Protein AF-A0A072PMI9-F1 (afdb_monomer_lite)

pLDDT: mean 73.13, std 19.24, range [28.44, 95.06]

Radius of gyration: 20.05 Å; chains: 1; bounding box: 54×50×45 Å

Secondary structure (DSSP, 8-state):
---PPPPHHHHHHHHHHHHTTS--TT---SSHHHHHHHHHHHHHHHHHHHHHHHTTS---EE------GGGSTT----HHHHHHHHHHHHHHHHSTTT---EE-----------GGGTTSTT---TTSPPPEE--HHHHHHHHHHHHHHTS-TT--B---SEE--HHHHHHHHHHHHT-----PPPPHHHHHHTSTTTHHHHHHHHHHHHHHHTTTTSSPPBPGGGGT--GGGS--HHHHHHHS--HHHH--

Organism: NCBI:txid1182545

Sequence (252 aa):
MPLCRPSTQEVWDQVRARFDNSLTATDTPTTWNEACFLREFQQGKNIIDAAAQIAPRLEILALSSLSNAMSNSKHTWVWGFDSKAQSVKYLTSKAGEGADGTIIFRSIIPSDTDESSIKETYTESPTCHLPPCVNPPTATGPFVEALVLRAPPRTTMHGTSGPMQFNKYIKLWSQLQGVKTAVQALTSNEAVSLWPDGFGIELAKTACYIRESGWDGAKVPFLPEQAGVDLNALTDVASYIKSVDWSSVLNR

Structure (mmCIF, N/CA/C/O backbone):
data_AF-A0A072PMI9-F1
#
_entry.id   AF-A0A072PMI9-F1
#
loop_
_atom_site.group_PDB
_atom_site.id
_atom_site.type_symbol
_atom_site.label_atom_id
_atom_site.label_alt_id
_atom_site.label_comp_id
_atom_site.label_asym_id
_atom_site.label_entity_id
_atom_site.label_seq_id
_atom_site.pdbx_PDB_ins_code
_atom_site.Cartn_x
_atom_site.Cartn_y
_atom_site.Cartn_z
_atom_site.occupancy
_atom_site.B_iso_or_equiv
_atom_site.auth_seq_id
_atom_site.auth_comp_id
_atom_site.auth_asym_id
_atom_site.auth_atom_id
_atom_site.pdbx_PDB_model_num
ATOM 1 N N . MET A 1 1 ? -4.621 -28.776 20.635 1.00 34.06 1 MET A N 1
ATOM 2 C CA . MET A 1 1 ? -3.978 -27.764 21.503 1.00 34.06 1 MET A CA 1
ATOM 3 C C . MET A 1 1 ? -4.328 -26.391 20.952 1.00 34.06 1 MET A C 1
ATOM 5 O O . MET A 1 1 ? -4.270 -26.257 19.734 1.00 34.06 1 MET A O 1
ATOM 9 N N . PRO A 1 2 ? -4.714 -25.403 21.775 1.00 33.91 2 PRO A N 1
ATOM 10 C CA . PRO A 1 2 ? -4.813 -24.025 21.311 1.00 33.91 2 PRO A CA 1
ATOM 11 C C . PRO A 1 2 ? -3.405 -23.491 21.017 1.00 33.91 2 PRO A C 1
ATOM 13 O O . PRO A 1 2 ? -2.505 -23.634 21.843 1.00 33.91 2 PRO A O 1
ATOM 16 N N . LEU A 1 3 ? -3.206 -22.884 19.847 1.00 34.56 3 LEU A N 1
ATOM 17 C CA . LEU A 1 3 ? -1.996 -22.111 19.577 1.00 34.56 3 LEU A CA 1
ATOM 18 C C . LEU A 1 3 ? -2.083 -20.821 20.394 1.00 34.56 3 LEU A C 1
ATOM 20 O O . LEU A 1 3 ? -2.921 -19.964 20.107 1.00 34.56 3 LEU A O 1
ATOM 24 N N . CYS A 1 4 ? -1.247 -20.699 21.426 1.00 35.47 4 CYS A N 1
ATOM 25 C CA . CYS A 1 4 ? -1.147 -19.460 22.185 1.00 35.47 4 CYS A CA 1
ATOM 26 C C . CYS A 1 4 ? -0.667 -18.356 21.234 1.00 35.47 4 CYS A C 1
ATOM 28 O O . CYS A 1 4 ? 0.382 -18.499 20.602 1.00 35.47 4 CYS A O 1
ATOM 30 N N . ARG A 1 5 ? -1.446 -17.279 21.082 1.00 40.38 5 ARG A N 1
ATOM 31 C CA . ARG A 1 5 ? -0.988 -16.111 20.322 1.00 40.38 5 ARG A CA 1
ATOM 32 C C . ARG A 1 5 ? 0.098 -15.428 21.160 1.00 40.38 5 ARG A C 1
ATOM 34 O O . ARG A 1 5 ? -0.179 -15.173 22.332 1.00 40.38 5 ARG A O 1
ATOM 41 N N . PRO A 1 6 ? 1.292 -15.144 20.608 1.00 43.34 6 PRO A N 1
ATOM 42 C CA . PRO A 1 6 ? 2.335 -14.462 21.364 1.00 43.34 6 PRO A CA 1
ATOM 43 C C . PRO A 1 6 ? 1.823 -13.104 21.842 1.00 43.34 6 PRO A C 1
ATOM 45 O O . PRO A 1 6 ? 1.096 -12.410 21.123 1.00 43.34 6 PRO A O 1
ATOM 48 N N . SER A 1 7 ? 2.205 -12.732 23.059 1.00 51.28 7 SER A N 1
ATOM 49 C CA . SER A 1 7 ? 1.959 -11.399 23.598 1.00 51.28 7 SER A CA 1
ATOM 50 C C . SER A 1 7 ? 2.650 -10.332 22.747 1.00 51.28 7 SER A C 1
ATOM 52 O O . SER A 1 7 ? 3.629 -10.598 22.046 1.00 51.28 7 SER A O 1
ATOM 54 N N . THR A 1 8 ? 2.180 -9.086 22.843 1.00 45.50 8 THR A N 1
ATOM 55 C CA . THR A 1 8 ? 2.803 -7.948 22.151 1.00 45.50 8 THR A CA 1
ATOM 56 C C . THR A 1 8 ? 4.297 -7.840 22.481 1.00 45.50 8 THR A C 1
ATOM 58 O O . THR A 1 8 ? 5.095 -7.550 21.599 1.00 45.50 8 THR A O 1
ATOM 61 N N . GLN A 1 9 ? 4.689 -8.156 23.722 1.00 47.81 9 GLN A N 1
ATOM 62 C CA . GLN A 1 9 ? 6.085 -8.174 24.164 1.00 47.81 9 GLN A CA 1
ATOM 63 C C . GLN A 1 9 ? 6.915 -9.271 23.476 1.00 47.81 9 GLN A C 1
ATOM 65 O O . GLN A 1 9 ? 7.999 -8.989 22.977 1.00 47.81 9 GLN A O 1
ATOM 70 N N . GLU A 1 10 ? 6.401 -10.500 23.370 1.00 52.47 10 GLU A N 1
ATOM 71 C CA . GLU A 1 10 ? 7.099 -11.587 22.662 1.00 52.47 10 GLU A CA 1
ATOM 72 C C . GLU A 1 10 ? 7.240 -11.302 21.160 1.00 52.47 10 GLU A C 1
ATOM 74 O O . GLU A 1 10 ? 8.232 -11.701 20.546 1.00 52.47 10 GLU A O 1
ATOM 79 N N . VAL A 1 11 ? 6.278 -10.587 20.563 1.00 53.25 11 VAL A N 1
ATOM 80 C CA . VAL A 1 11 ? 6.412 -10.059 19.197 1.00 53.25 11 VAL A CA 1
ATOM 81 C C . VAL A 1 11 ? 7.514 -8.997 19.143 1.00 53.25 11 VAL A C 1
ATOM 83 O O . VAL A 1 11 ? 8.376 -9.088 18.271 1.00 53.25 11 VAL A O 1
ATOM 86 N N . TRP A 1 12 ? 7.549 -8.044 20.082 1.00 51.97 12 TRP A N 1
ATOM 87 C CA . TRP A 1 12 ? 8.599 -7.020 20.145 1.00 51.97 12 TRP A CA 1
ATOM 88 C C . TRP A 1 12 ? 10.009 -7.601 20.295 1.00 51.97 12 TRP A C 1
ATOM 90 O O . TRP A 1 12 ? 10.931 -7.128 19.633 1.00 51.97 12 TRP A O 1
ATOM 100 N N . ASP A 1 13 ? 10.196 -8.639 21.109 1.00 58.16 13 ASP A N 1
ATOM 101 C CA . ASP A 1 13 ? 11.517 -9.240 21.326 1.00 58.16 13 ASP A CA 1
ATOM 102 C C . ASP A 1 13 ? 11.974 -10.089 20.125 1.00 58.16 13 ASP A C 1
ATOM 104 O O . ASP A 1 13 ? 13.125 -9.981 19.693 1.00 58.16 13 ASP A O 1
ATOM 108 N N . GLN A 1 14 ? 11.059 -10.831 19.483 1.00 60.12 14 GLN A N 1
ATOM 109 C CA . GLN A 1 14 ? 11.325 -11.482 18.188 1.00 60.12 14 GLN A CA 1
ATOM 110 C C . GLN A 1 14 ? 11.642 -10.480 17.071 1.00 60.12 14 GLN A C 1
ATOM 112 O O . GLN A 1 14 ? 12.393 -10.799 16.148 1.00 60.12 14 GLN A O 1
ATOM 117 N N . VAL A 1 15 ? 11.046 -9.289 17.129 1.00 52.53 15 VAL A N 1
ATOM 118 C CA . VAL A 1 15 ? 11.293 -8.191 16.196 1.00 52.53 15 VAL A CA 1
ATOM 119 C C . VAL A 1 15 ? 12.674 -7.584 16.445 1.00 52.53 15 VAL A C 1
ATOM 121 O O . VAL A 1 15 ? 13.484 -7.579 15.520 1.00 52.53 15 VAL A O 1
ATOM 124 N N . ARG A 1 16 ? 12.996 -7.161 17.677 1.00 54.47 16 ARG A N 1
ATOM 125 C CA . ARG A 1 16 ? 14.303 -6.576 18.041 1.00 54.47 16 ARG A CA 1
ATOM 126 C C . ARG A 1 16 ? 15.471 -7.477 17.625 1.00 54.47 16 ARG A C 1
ATOM 128 O O . ARG A 1 16 ? 16.366 -7.021 16.914 1.00 54.47 16 ARG A O 1
ATOM 135 N N . ALA A 1 17 ? 15.397 -8.774 17.933 1.00 60.97 17 ALA A N 1
ATOM 136 C CA . ALA A 1 17 ? 16.418 -9.763 17.567 1.00 60.97 17 ALA A CA 1
ATOM 137 C C . ALA A 1 17 ? 16.652 -9.928 16.043 1.00 60.97 17 ALA A C 1
ATOM 139 O O . ALA A 1 17 ? 17.656 -10.506 15.626 1.00 60.97 17 ALA A O 1
ATOM 140 N N . ARG A 1 18 ? 15.745 -9.428 15.188 1.00 58.16 18 ARG A N 1
ATOM 141 C CA . ARG A 1 18 ? 15.863 -9.467 13.716 1.00 58.16 18 ARG A CA 1
ATOM 142 C C . ARG A 1 18 ? 16.410 -8.179 13.091 1.00 58.16 18 ARG A C 1
ATOM 144 O O . ARG A 1 18 ? 16.725 -8.204 11.902 1.00 58.16 18 ARG A O 1
ATOM 151 N N . PHE A 1 19 ? 16.515 -7.080 13.841 1.00 51.84 19 PHE A N 1
ATOM 152 C CA . PHE A 1 19 ? 17.077 -5.816 13.340 1.00 51.84 19 PHE A CA 1
ATOM 153 C C . PHE A 1 19 ? 18.596 -5.728 13.530 1.00 51.84 19 PHE A C 1
ATOM 155 O O . PHE A 1 19 ? 19.290 -5.286 12.613 1.00 51.84 19 PHE A O 1
ATOM 162 N N . ASP A 1 20 ? 19.095 -6.243 14.657 1.00 50.19 20 ASP A N 1
ATOM 163 C CA . ASP A 1 20 ? 20.500 -6.191 15.107 1.00 50.19 20 ASP A CA 1
ATOM 164 C C . ASP A 1 20 ? 21.515 -6.744 14.078 1.00 50.19 20 ASP A C 1
ATOM 166 O O . ASP A 1 20 ? 22.668 -6.337 14.020 1.00 50.19 20 ASP A O 1
ATOM 170 N N . ASN A 1 21 ? 21.060 -7.628 13.183 1.00 47.97 21 ASN A N 1
ATOM 171 C CA . ASN A 1 21 ? 21.874 -8.272 12.147 1.00 47.97 21 ASN A CA 1
ATOM 172 C C . ASN A 1 21 ? 21.857 -7.556 10.773 1.00 47.97 21 ASN A C 1
ATOM 174 O O . ASN A 1 21 ? 22.239 -8.167 9.774 1.00 47.97 21 ASN A O 1
ATOM 178 N N . SER A 1 22 ? 21.341 -6.321 10.663 1.00 47.00 22 SER A N 1
ATOM 179 C CA . SER A 1 22 ? 21.047 -5.708 9.346 1.00 47.00 22 SER A CA 1
ATOM 180 C C . SER A 1 22 ? 21.341 -4.212 9.169 1.00 47.00 22 SER A C 1
ATOM 182 O O . SER A 1 22 ? 21.035 -3.671 8.106 1.00 47.00 22 SER A O 1
ATOM 184 N N . LEU A 1 23 ? 21.948 -3.547 10.155 1.00 45.41 23 LEU A N 1
ATOM 185 C CA . LEU A 1 23 ? 22.308 -2.125 10.087 1.00 45.41 23 LEU A CA 1
ATOM 186 C C . LEU A 1 23 ? 23.831 -1.946 10.020 1.00 45.41 23 LEU A C 1
ATOM 188 O O . LEU A 1 23 ? 24.582 -2.622 10.722 1.00 45.41 23 LEU A O 1
ATOM 192 N N . THR A 1 24 ? 24.295 -1.031 9.170 1.00 43.88 24 THR A N 1
ATOM 193 C CA . THR A 1 24 ? 25.698 -0.600 9.116 1.00 43.88 24 THR A CA 1
ATOM 194 C C . THR A 1 24 ? 26.015 0.339 10.278 1.00 43.88 24 THR A C 1
ATOM 196 O O . THR A 1 24 ? 25.192 1.170 10.645 1.00 43.88 24 THR A O 1
ATOM 199 N N . ALA A 1 25 ? 27.230 0.256 10.832 1.00 45.56 25 ALA A N 1
ATOM 200 C CA . ALA A 1 25 ? 27.653 0.989 12.038 1.00 45.56 25 ALA A CA 1
ATOM 201 C C . ALA A 1 25 ? 27.703 2.535 11.911 1.00 45.56 25 ALA A C 1
ATOM 203 O O . ALA A 1 25 ? 28.154 3.220 12.826 1.00 45.56 25 ALA A O 1
ATOM 204 N N . THR A 1 26 ? 27.269 3.080 10.774 1.00 43.50 26 THR A N 1
ATOM 205 C CA . THR A 1 26 ? 27.084 4.509 10.485 1.00 43.50 26 THR A CA 1
ATOM 206 C C . THR A 1 26 ? 25.643 4.984 10.668 1.00 43.50 26 THR A C 1
ATOM 208 O O . THR A 1 26 ? 25.423 6.176 10.862 1.00 43.50 26 THR A O 1
ATOM 211 N N . ASP A 1 27 ? 24.672 4.070 10.617 1.00 50.41 27 ASP A N 1
ATOM 212 C CA . ASP A 1 27 ? 23.243 4.362 10.518 1.00 50.41 27 ASP A CA 1
ATOM 213 C C . ASP A 1 27 ? 22.510 3.761 11.723 1.00 50.41 27 ASP A C 1
ATOM 215 O O . ASP A 1 27 ? 21.765 2.790 11.601 1.00 50.41 27 ASP A O 1
ATOM 219 N N . THR A 1 28 ? 22.753 4.321 12.911 1.00 56.53 28 THR A N 1
ATOM 220 C CA . THR A 1 28 ? 22.017 3.965 14.134 1.00 56.53 28 THR A CA 1
ATOM 221 C C . THR A 1 28 ? 20.674 4.707 14.139 1.00 56.53 28 THR A C 1
ATOM 223 O O . THR A 1 28 ? 20.669 5.910 14.413 1.00 56.53 28 THR A O 1
ATOM 226 N N . PRO A 1 29 ? 19.534 4.051 13.841 1.00 60.50 29 PRO A N 1
ATOM 227 C CA . PRO A 1 29 ? 18.241 4.720 13.805 1.00 60.50 29 PRO A CA 1
ATOM 228 C C . PRO A 1 29 ? 17.846 5.204 15.201 1.00 60.50 29 PRO A C 1
ATOM 230 O O . PRO A 1 29 ? 17.981 4.491 16.196 1.00 60.50 29 PRO A O 1
ATOM 233 N N . THR A 1 30 ? 17.304 6.413 15.260 1.00 68.31 30 THR A N 1
ATOM 234 C CA . THR A 1 30 ? 16.813 7.049 16.487 1.00 68.31 30 THR A CA 1
ATOM 235 C C . THR A 1 30 ? 15.446 6.517 16.921 1.00 68.31 30 THR A C 1
ATOM 237 O O . THR A 1 30 ? 15.054 6.691 18.074 1.00 68.31 30 THR A O 1
ATOM 240 N N . THR A 1 31 ? 14.710 5.866 16.012 1.00 77.75 31 THR A N 1
ATOM 241 C CA . THR A 1 31 ? 13.351 5.354 16.250 1.00 77.75 31 THR A CA 1
ATOM 242 C C . THR A 1 31 ? 13.104 4.002 15.577 1.00 77.75 31 THR A C 1
ATOM 244 O O . THR A 1 31 ? 13.738 3.647 14.582 1.00 77.75 31 THR A O 1
ATOM 247 N N . TRP A 1 32 ? 12.113 3.266 16.088 1.00 77.44 32 TRP A N 1
ATOM 248 C CA . TRP A 1 32 ? 11.574 2.047 15.472 1.00 77.44 32 TRP A CA 1
ATOM 249 C C . TRP A 1 32 ? 11.157 2.259 14.006 1.00 77.44 32 TRP A C 1
ATOM 251 O O . TRP A 1 32 ? 11.486 1.456 13.130 1.00 77.44 32 TRP A O 1
ATOM 261 N N . ASN A 1 33 ? 10.459 3.361 13.732 1.00 83.56 33 ASN A N 1
ATOM 262 C CA . ASN A 1 33 ? 9.922 3.676 12.412 1.00 83.56 33 ASN A CA 1
ATOM 263 C C . ASN A 1 33 ? 11.042 3.994 11.404 1.00 83.56 33 ASN A C 1
ATOM 265 O O . ASN A 1 33 ? 11.010 3.523 10.268 1.00 83.56 33 ASN A O 1
ATOM 269 N N . GLU A 1 34 ? 12.078 4.718 11.837 1.00 84.38 34 GLU A N 1
ATOM 270 C CA . GLU A 1 34 ? 13.288 4.983 11.049 1.00 84.38 34 GLU A CA 1
ATOM 271 C C . GLU A 1 34 ? 14.075 3.693 10.762 1.00 84.38 34 GLU A C 1
ATOM 273 O O . GLU A 1 34 ? 14.483 3.461 9.623 1.00 84.38 34 GLU A O 1
ATOM 278 N N . ALA A 1 35 ? 14.204 2.793 11.746 1.00 82.88 35 ALA A N 1
ATOM 279 C CA . ALA A 1 35 ? 14.802 1.472 11.540 1.00 82.88 35 ALA A CA 1
ATOM 280 C C . ALA A 1 35 ? 14.041 0.665 10.472 1.00 82.88 35 ALA A C 1
ATOM 282 O O . ALA A 1 35 ? 14.650 0.057 9.587 1.00 82.88 35 ALA A O 1
ATOM 283 N N . CYS A 1 36 ? 12.704 0.690 10.518 1.00 85.50 36 CYS A N 1
ATOM 284 C CA . CYS A 1 36 ? 11.848 0.056 9.516 1.00 85.50 36 CYS A CA 1
ATOM 285 C C . CYS A 1 36 ? 12.013 0.684 8.127 1.00 85.50 36 CYS A C 1
ATOM 287 O O . CYS A 1 36 ? 12.164 -0.053 7.152 1.00 85.50 36 CYS A O 1
ATOM 289 N N . PHE A 1 37 ? 12.045 2.018 8.035 1.00 89.19 37 PHE A N 1
ATOM 290 C CA . PHE A 1 37 ? 12.285 2.752 6.791 1.00 89.19 37 PHE A CA 1
ATOM 291 C C . PHE A 1 37 ? 13.621 2.363 6.150 1.00 89.19 37 PHE A C 1
ATOM 293 O O . PHE A 1 37 ? 13.645 1.985 4.976 1.00 89.19 37 PHE A O 1
ATOM 300 N N . LEU A 1 38 ? 14.717 2.400 6.918 1.00 87.62 38 LEU A N 1
ATOM 301 C CA . LEU A 1 38 ? 16.057 2.058 6.435 1.00 87.62 38 LEU A CA 1
ATOM 302 C C . LEU A 1 38 ? 16.114 0.607 5.947 1.00 87.62 38 LEU A C 1
ATOM 304 O O . LEU A 1 38 ? 16.619 0.338 4.855 1.00 87.62 38 LEU A O 1
ATOM 308 N N . ARG A 1 39 ? 15.543 -0.325 6.720 1.00 88.69 39 ARG A N 1
ATOM 309 C CA . ARG A 1 39 ? 15.526 -1.752 6.388 1.00 88.69 39 ARG A CA 1
ATOM 310 C C . ARG A 1 39 ? 14.678 -2.051 5.151 1.00 88.69 39 ARG A C 1
ATOM 312 O O . ARG A 1 39 ? 15.148 -2.764 4.268 1.00 88.69 39 ARG A O 1
ATOM 319 N N . GLU A 1 40 ? 13.469 -1.498 5.047 1.00 92.19 40 GLU A N 1
ATOM 320 C CA . GLU A 1 40 ? 12.610 -1.685 3.869 1.00 92.19 40 GLU A CA 1
ATOM 321 C C . GLU A 1 40 ? 13.231 -1.052 2.617 1.00 92.19 40 GLU A C 1
ATOM 323 O O . GLU A 1 40 ? 13.287 -1.695 1.570 1.00 92.19 40 GLU A O 1
ATOM 328 N N . PHE A 1 41 ? 13.779 0.164 2.719 1.00 92.69 41 PHE A N 1
ATOM 329 C CA . PHE A 1 41 ? 14.460 0.812 1.598 1.00 92.69 41 PHE A CA 1
ATOM 330 C C . PHE A 1 41 ? 15.723 0.047 1.171 1.00 92.69 41 PHE A C 1
ATOM 332 O O . PHE A 1 41 ? 15.987 -0.086 -0.024 1.00 92.69 41 PHE A O 1
ATOM 339 N N . GLN A 1 42 ? 16.490 -0.526 2.107 1.00 92.88 42 GLN A N 1
ATOM 340 C CA . GLN A 1 42 ? 17.619 -1.395 1.764 1.00 92.88 42 GLN A CA 1
ATOM 341 C C . GLN A 1 42 ? 17.165 -2.688 1.073 1.00 92.88 42 GLN A C 1
ATOM 343 O O . GLN A 1 42 ? 17.796 -3.103 0.103 1.00 92.88 42 GLN A O 1
ATOM 348 N N . GLN A 1 43 ? 16.053 -3.293 1.501 1.00 94.12 43 GLN A N 1
ATOM 349 C CA . GLN A 1 43 ? 15.462 -4.440 0.804 1.00 94.12 43 GLN A CA 1
ATOM 350 C C . GLN A 1 43 ? 14.994 -4.063 -0.614 1.00 94.12 43 GLN A C 1
ATOM 352 O O . GLN A 1 43 ? 15.280 -4.802 -1.555 1.00 94.12 43 GLN A O 1
ATOM 357 N N . GLY A 1 44 ? 14.377 -2.890 -0.790 1.00 91.38 44 GLY A N 1
ATOM 358 C CA . GLY A 1 44 ? 14.024 -2.336 -2.101 1.00 91.38 44 GLY A CA 1
ATOM 359 C C . GLY A 1 44 ? 15.241 -2.170 -3.015 1.00 91.38 44 GLY A C 1
ATOM 360 O O . GLY A 1 44 ? 15.254 -2.716 -4.118 1.00 91.38 44 GLY A O 1
ATOM 361 N N . LYS A 1 45 ? 16.303 -1.501 -2.539 1.00 92.62 45 LYS A N 1
ATOM 362 C CA . LYS A 1 45 ? 17.578 -1.360 -3.271 1.00 92.62 45 LYS A CA 1
ATOM 363 C C . LYS A 1 45 ? 18.168 -2.718 -3.668 1.00 92.62 45 LYS A C 1
ATOM 365 O O . LYS A 1 45 ? 18.537 -2.889 -4.823 1.00 92.62 45 LYS A O 1
ATOM 370 N N . ASN A 1 46 ? 18.194 -3.695 -2.758 1.00 95.06 46 ASN A N 1
ATOM 371 C CA . ASN A 1 46 ? 18.722 -5.035 -3.039 1.00 95.06 46 ASN A CA 1
ATOM 372 C C . ASN A 1 46 ? 17.943 -5.752 -4.160 1.00 95.06 46 ASN A C 1
ATOM 374 O O . ASN A 1 46 ? 18.553 -6.401 -5.006 1.00 95.06 46 ASN A O 1
ATOM 378 N N . ILE A 1 47 ? 16.609 -5.625 -4.187 1.00 93.62 47 ILE A N 1
ATOM 379 C CA . ILE A 1 47 ? 15.759 -6.189 -5.251 1.00 93.62 47 ILE A CA 1
ATOM 380 C C . ILE A 1 47 ? 16.040 -5.495 -6.591 1.00 93.62 47 ILE A C 1
ATOM 382 O O . ILE A 1 47 ? 16.200 -6.166 -7.607 1.00 93.62 47 ILE A O 1
ATOM 386 N N . ILE A 1 48 ? 16.141 -4.163 -6.587 1.00 91.19 48 ILE A N 1
ATOM 387 C CA . ILE A 1 48 ? 16.419 -3.348 -7.780 1.00 91.19 48 ILE A CA 1
ATOM 388 C C . ILE A 1 48 ? 17.810 -3.662 -8.354 1.00 91.19 48 ILE A C 1
ATOM 390 O O . ILE A 1 48 ? 17.959 -3.792 -9.567 1.00 91.19 48 ILE A O 1
ATOM 394 N N . ASP A 1 49 ? 18.815 -3.846 -7.500 1.00 91.69 49 ASP A N 1
ATOM 395 C CA . ASP A 1 49 ? 20.177 -4.174 -7.928 1.00 91.69 49 ASP A CA 1
ATOM 396 C C . ASP A 1 49 ? 20.297 -5.610 -8.445 1.00 91.69 49 ASP A C 1
ATOM 398 O O . ASP A 1 49 ? 20.966 -5.836 -9.452 1.00 91.69 49 ASP A O 1
ATOM 402 N N . ALA A 1 50 ? 19.604 -6.574 -7.829 1.00 92.56 50 ALA A N 1
ATOM 403 C CA . ALA A 1 50 ? 19.521 -7.938 -8.350 1.00 92.56 50 ALA A CA 1
ATOM 404 C C . ALA A 1 50 ? 18.795 -7.990 -9.709 1.00 92.56 50 ALA A C 1
ATOM 406 O O . ALA A 1 50 ? 19.246 -8.681 -10.622 1.00 92.56 50 ALA A O 1
ATOM 407 N N . ALA A 1 51 ? 17.715 -7.218 -9.871 1.00 89.94 51 ALA A N 1
ATOM 408 C CA . ALA A 1 51 ? 17.005 -7.054 -11.138 1.00 89.94 51 ALA A CA 1
ATOM 409 C C . ALA A 1 51 ? 17.905 -6.444 -12.230 1.00 89.94 51 ALA A C 1
ATOM 411 O O . ALA A 1 51 ? 17.961 -6.963 -13.345 1.00 89.94 51 ALA A O 1
ATOM 412 N N . ALA A 1 52 ? 18.664 -5.395 -11.900 1.00 86.31 52 ALA A N 1
ATOM 413 C CA . ALA A 1 52 ? 19.608 -4.763 -12.821 1.00 86.31 52 ALA A CA 1
ATOM 414 C C . ALA A 1 52 ? 20.764 -5.697 -13.229 1.00 86.31 52 ALA A C 1
ATOM 416 O O . ALA A 1 52 ? 21.179 -5.677 -14.385 1.00 86.31 52 ALA A O 1
ATOM 417 N N . GLN A 1 53 ? 21.254 -6.554 -12.324 1.00 89.62 53 GLN A N 1
ATOM 418 C CA . GLN A 1 53 ? 22.309 -7.535 -12.625 1.00 89.62 53 GLN A CA 1
ATOM 419 C C . GLN A 1 53 ? 21.885 -8.620 -13.626 1.00 89.62 53 GLN A C 1
ATOM 421 O O . GLN A 1 53 ? 22.747 -9.187 -14.297 1.00 89.62 53 GLN A O 1
ATOM 426 N N . ILE A 1 54 ? 20.586 -8.925 -13.731 1.00 87.50 54 ILE A N 1
ATOM 427 C CA . ILE A 1 54 ? 20.063 -9.922 -14.682 1.00 87.50 54 ILE A CA 1
ATOM 428 C C . ILE A 1 54 ? 19.453 -9.303 -15.947 1.00 87.50 54 ILE A C 1
ATOM 430 O O . ILE A 1 54 ? 19.037 -10.043 -16.839 1.00 87.50 54 ILE A O 1
ATOM 434 N N . ALA A 1 55 ? 19.420 -7.974 -16.070 1.00 80.06 55 ALA A N 1
ATOM 435 C CA . ALA A 1 55 ? 19.026 -7.302 -17.305 1.00 80.06 55 ALA A CA 1
ATOM 436 C C . ALA A 1 55 ? 19.972 -7.696 -18.469 1.00 80.06 55 ALA A C 1
ATOM 438 O O . ALA A 1 55 ? 21.176 -7.845 -18.256 1.00 80.06 55 ALA A O 1
ATOM 439 N N . PRO A 1 56 ? 19.467 -7.890 -19.704 1.00 81.44 56 PRO A N 1
ATOM 440 C CA . PRO A 1 56 ? 18.092 -7.672 -20.162 1.00 81.44 56 PRO A CA 1
ATOM 441 C C . PRO A 1 56 ? 17.154 -8.886 -19.989 1.00 81.44 56 PRO A C 1
ATOM 443 O O . PRO A 1 56 ? 16.054 -8.874 -20.522 1.00 81.44 56 PRO A O 1
ATOM 446 N N . ARG A 1 57 ? 17.550 -9.953 -19.272 1.00 87.12 57 ARG A N 1
ATOM 447 C CA . ARG A 1 57 ? 16.727 -11.177 -19.118 1.00 87.12 57 ARG A CA 1
ATOM 448 C C . ARG A 1 57 ? 15.499 -11.001 -18.218 1.00 87.12 57 ARG A C 1
ATOM 450 O O . ARG A 1 57 ? 14.662 -11.898 -18.165 1.00 87.12 57 ARG A O 1
ATOM 457 N N . LEU A 1 58 ? 15.429 -9.896 -17.481 1.00 86.50 58 LEU A N 1
ATOM 458 C CA . LEU A 1 58 ? 14.238 -9.439 -16.778 1.00 86.50 58 LEU A CA 1
ATOM 459 C C . LEU A 1 58 ? 13.730 -8.186 -17.493 1.00 86.50 58 LEU A C 1
ATOM 461 O O . LEU A 1 58 ? 14.366 -7.137 -17.426 1.00 86.50 58 LEU A O 1
ATOM 465 N N . GLU A 1 59 ? 12.600 -8.318 -18.179 1.00 83.62 59 GLU A N 1
ATOM 466 C CA . GLU A 1 59 ? 12.027 -7.255 -19.013 1.00 83.62 59 GLU A CA 1
ATOM 467 C C . GLU A 1 59 ? 11.233 -6.231 -18.179 1.00 83.62 59 GLU A C 1
ATOM 469 O O . GLU A 1 59 ? 11.270 -5.033 -18.455 1.00 83.62 59 GLU A O 1
ATOM 474 N N . ILE A 1 60 ? 10.533 -6.691 -17.131 1.00 85.88 60 ILE A N 1
ATOM 475 C CA . ILE A 1 60 ? 9.602 -5.888 -16.321 1.00 85.88 60 ILE A CA 1
ATOM 476 C C . ILE A 1 60 ? 9.805 -6.167 -14.817 1.00 85.88 60 ILE A C 1
ATOM 478 O O . ILE A 1 60 ? 10.035 -7.310 -14.424 1.00 85.88 60 ILE A O 1
ATOM 482 N N . LEU A 1 61 ? 9.702 -5.134 -13.964 1.00 87.94 61 LEU A N 1
ATOM 483 C CA . LEU A 1 61 ? 9.859 -5.219 -12.503 1.00 87.94 61 LEU A CA 1
ATOM 484 C C . LEU A 1 61 ? 8.700 -4.514 -11.776 1.00 87.94 61 LEU A C 1
ATOM 486 O O . LEU A 1 61 ? 8.736 -3.309 -11.512 1.00 87.94 61 LEU A O 1
ATOM 490 N N . ALA A 1 62 ? 7.685 -5.288 -11.389 1.00 87.75 62 ALA A N 1
ATOM 491 C CA . ALA A 1 62 ? 6.582 -4.778 -10.581 1.00 87.75 62 ALA A CA 1
ATOM 492 C C . ALA A 1 62 ? 6.966 -4.596 -9.104 1.00 87.75 62 ALA A C 1
ATOM 494 O O . ALA A 1 62 ? 7.439 -5.527 -8.453 1.00 87.75 62 ALA A O 1
ATOM 495 N N . LEU A 1 63 ? 6.739 -3.388 -8.573 1.00 88.69 63 LEU A N 1
ATOM 496 C CA . LEU A 1 63 ? 7.183 -2.944 -7.253 1.00 88.69 63 LEU A CA 1
ATOM 497 C C . LEU A 1 63 ? 6.063 -2.181 -6.522 1.00 88.69 63 LEU A C 1
ATOM 499 O O . LEU A 1 63 ? 5.840 -0.989 -6.734 1.00 88.69 63 LEU A O 1
ATOM 503 N N . SER A 1 64 ? 5.377 -2.861 -5.602 1.00 89.25 64 SER A N 1
ATOM 504 C CA . SER A 1 64 ? 4.377 -2.236 -4.722 1.00 89.25 64 SER A CA 1
ATOM 505 C C . SER A 1 64 ? 4.960 -1.016 -3.992 1.00 89.25 64 SER A C 1
ATOM 507 O O . SER A 1 64 ? 5.985 -1.132 -3.322 1.00 89.25 64 SER A O 1
ATOM 509 N N . SER A 1 65 ? 4.311 0.153 -4.092 1.00 88.25 65 SER A N 1
ATOM 510 C CA . SER A 1 65 ? 4.831 1.399 -3.517 1.00 88.25 65 SER A CA 1
ATOM 511 C C . SER A 1 65 ? 3.781 2.473 -3.258 1.00 88.25 65 SER A C 1
ATOM 513 O O . SER A 1 65 ? 2.991 2.854 -4.119 1.00 88.25 65 SER A O 1
ATOM 515 N N . LEU A 1 66 ? 3.889 3.086 -2.087 1.00 86.31 66 LEU A N 1
ATOM 516 C CA . LEU A 1 66 ? 3.094 4.228 -1.649 1.00 86.31 66 LEU A CA 1
ATOM 517 C C . LEU A 1 66 ? 3.653 5.560 -2.204 1.00 86.31 66 LEU A C 1
ATOM 519 O O . LEU A 1 66 ? 4.546 5.558 -3.061 1.00 86.31 66 LEU A O 1
ATOM 523 N N . SER A 1 67 ? 3.048 6.692 -1.832 1.00 84.25 67 SER A N 1
ATOM 524 C CA . SER A 1 67 ? 3.463 8.040 -2.253 1.00 84.25 67 SER A CA 1
ATOM 525 C C . SER A 1 67 ? 4.626 8.588 -1.421 1.00 84.25 67 SER A C 1
ATOM 527 O O . SER A 1 67 ? 4.890 8.128 -0.320 1.00 84.25 67 SER A O 1
ATOM 529 N N . ASN A 1 68 ? 5.323 9.599 -1.946 1.00 85.62 68 ASN A N 1
ATOM 530 C CA . ASN A 1 68 ? 6.367 10.314 -1.211 1.00 85.62 68 ASN A CA 1
ATOM 531 C C . ASN A 1 68 ? 5.723 11.452 -0.397 1.00 85.62 68 ASN A C 1
ATOM 533 O O . ASN A 1 68 ? 5.466 12.528 -0.952 1.00 85.62 68 ASN A O 1
ATOM 537 N N . ALA A 1 69 ? 5.457 11.232 0.890 1.00 84.94 69 ALA A N 1
ATOM 538 C CA . ALA A 1 69 ? 4.968 12.274 1.791 1.00 84.94 69 ALA A CA 1
ATOM 539 C C . ALA A 1 69 ? 6.041 13.351 2.014 1.00 84.94 69 ALA A C 1
ATOM 541 O O . ALA A 1 69 ? 5.730 14.539 1.924 1.00 84.94 69 ALA A O 1
ATOM 542 N N . MET A 1 70 ? 7.318 12.947 2.100 1.00 80.56 70 MET A N 1
ATOM 543 C CA . MET A 1 70 ? 8.497 13.829 2.164 1.00 80.56 70 MET A CA 1
ATOM 544 C C . MET A 1 70 ? 8.617 14.866 1.023 1.00 80.56 70 MET A C 1
ATOM 546 O O . MET A 1 70 ? 9.497 15.720 1.074 1.00 80.56 70 MET A O 1
ATOM 550 N N . SER A 1 71 ? 7.777 14.823 -0.022 1.00 73.19 71 SER A N 1
ATOM 551 C CA . SER A 1 71 ? 7.721 15.893 -1.044 1.00 73.19 71 SER A CA 1
ATOM 552 C C . SER A 1 71 ? 7.127 17.191 -0.490 1.00 73.19 71 SER A C 1
ATOM 554 O O . SER A 1 71 ? 7.322 18.254 -1.070 1.00 73.19 71 SER A O 1
ATOM 556 N N . ASN A 1 72 ? 6.357 17.088 0.593 1.00 71.56 72 ASN A N 1
ATOM 557 C CA . ASN A 1 72 ? 5.706 18.190 1.273 1.00 71.56 72 ASN A CA 1
ATOM 558 C C . ASN A 1 72 ? 6.264 18.250 2.700 1.00 71.56 72 ASN A C 1
ATOM 560 O O . ASN A 1 72 ? 5.992 17.373 3.517 1.00 71.56 72 ASN A O 1
ATOM 564 N N . SER A 1 73 ? 7.029 19.298 3.009 1.00 69.75 73 SER A N 1
ATOM 565 C CA . SER A 1 73 ? 7.710 19.474 4.301 1.00 69.75 73 SER A CA 1
ATOM 566 C C . SER A 1 73 ? 6.769 19.536 5.513 1.00 69.75 73 SER A C 1
ATOM 568 O O . SER A 1 73 ? 7.230 19.386 6.643 1.00 69.75 73 SER A O 1
ATOM 570 N N . LYS A 1 74 ? 5.455 19.699 5.300 1.00 78.00 74 LYS A N 1
ATOM 571 C CA . LYS A 1 74 ? 4.422 19.580 6.340 1.00 78.00 74 LYS A CA 1
ATOM 572 C C . LYS A 1 74 ? 4.243 18.140 6.854 1.00 78.00 74 LYS A C 1
ATOM 574 O O . LYS A 1 74 ? 3.842 17.957 8.002 1.00 78.00 74 LYS A O 1
ATOM 579 N N . HIS A 1 75 ? 4.521 17.125 6.032 1.00 77.88 75 HIS A N 1
ATOM 580 C CA . HIS A 1 75 ? 4.260 15.716 6.346 1.00 77.88 75 HIS A CA 1
ATOM 581 C C . HIS A 1 75 ? 5.559 14.943 6.590 1.00 77.88 75 HIS A C 1
ATOM 583 O O . HIS A 1 75 ? 6.076 14.244 5.723 1.00 77.88 75 HIS A O 1
ATOM 589 N N . THR A 1 76 ? 6.074 15.065 7.811 1.00 79.19 76 THR A N 1
ATOM 590 C CA . THR A 1 76 ? 7.107 14.173 8.351 1.00 79.19 76 THR A CA 1
ATOM 591 C C . THR A 1 76 ? 6.468 12.947 9.019 1.00 79.19 76 THR A C 1
ATOM 593 O O . THR A 1 76 ? 5.263 12.938 9.280 1.00 79.19 76 THR A O 1
ATOM 596 N N . TRP A 1 77 ? 7.276 11.922 9.325 1.00 83.69 77 TRP A N 1
ATOM 597 C CA . TRP A 1 77 ? 6.856 10.694 10.027 1.00 83.69 77 TRP A CA 1
ATOM 598 C C . TRP A 1 77 ? 5.854 9.784 9.281 1.00 83.69 77 TRP A C 1
ATOM 600 O O . TRP A 1 77 ? 5.119 9.032 9.913 1.00 83.69 77 TRP A O 1
ATOM 610 N N . VAL A 1 78 ? 5.854 9.788 7.943 1.00 85.94 78 VAL A N 1
ATOM 611 C CA . VAL A 1 78 ? 5.063 8.853 7.108 1.00 85.94 78 VAL A CA 1
ATOM 612 C C . VAL A 1 78 ? 5.968 7.735 6.552 1.00 85.94 78 VAL A C 1
ATOM 614 O O . VAL A 1 78 ? 6.024 7.454 5.354 1.00 85.94 78 VAL A O 1
ATOM 617 N N . TRP A 1 79 ? 6.761 7.137 7.440 1.00 87.81 79 TRP A N 1
ATOM 618 C CA . TRP A 1 79 ? 7.954 6.354 7.108 1.00 87.81 79 TRP A CA 1
ATOM 619 C C . TRP A 1 79 ? 7.701 5.185 6.144 1.00 87.81 79 TRP A C 1
ATOM 621 O O . TRP A 1 79 ? 8.413 5.049 5.150 1.00 87.81 79 TRP A O 1
ATOM 631 N N . GLY A 1 80 ? 6.660 4.387 6.377 1.00 85.75 80 GLY A N 1
ATOM 632 C CA . GLY A 1 80 ? 6.263 3.257 5.538 1.00 85.75 80 GLY A CA 1
ATOM 633 C C . GLY A 1 80 ? 5.638 3.643 4.193 1.00 85.75 80 GLY A C 1
ATOM 634 O O . GLY A 1 80 ? 5.516 2.781 3.319 1.00 85.75 80 GLY A O 1
ATOM 635 N N . PHE A 1 81 ? 5.257 4.910 3.989 1.00 88.38 81 PHE A N 1
ATOM 636 C CA . PHE A 1 81 ? 4.962 5.433 2.652 1.00 88.38 81 PHE A CA 1
ATOM 637 C C . PHE A 1 81 ? 6.265 5.769 1.920 1.00 88.38 81 PHE A C 1
ATOM 639 O O . PHE A 1 81 ? 6.522 5.291 0.808 1.00 88.38 81 PHE A O 1
ATOM 646 N N . ASP A 1 82 ? 7.100 6.572 2.580 1.00 89.81 82 ASP A N 1
ATOM 647 C CA . ASP A 1 82 ? 8.305 7.142 1.996 1.00 89.81 82 ASP A CA 1
ATOM 648 C C . ASP A 1 82 ? 9.380 6.091 1.676 1.00 89.81 82 ASP A C 1
ATOM 650 O O . ASP A 1 82 ? 10.036 6.211 0.645 1.00 89.81 82 ASP A O 1
ATOM 654 N N . SER A 1 83 ? 9.548 5.032 2.475 1.00 90.75 83 SER A N 1
ATOM 655 C CA . SER A 1 83 ? 10.504 3.931 2.222 1.00 90.75 83 SER A CA 1
ATOM 656 C C . SER A 1 83 ? 10.344 3.319 0.823 1.00 90.75 83 SER A C 1
ATOM 658 O O . SER A 1 83 ? 11.307 3.119 0.070 1.00 90.75 83 SER A O 1
ATOM 660 N N . LYS A 1 84 ? 9.091 3.075 0.437 1.00 90.25 84 LYS A N 1
ATOM 661 C CA . LYS A 1 84 ? 8.717 2.507 -0.857 1.00 90.25 84 LYS A CA 1
ATOM 662 C C . LYS A 1 84 ? 8.851 3.558 -1.960 1.00 90.25 84 LYS A C 1
ATOM 664 O O . LYS A 1 84 ? 9.430 3.279 -3.007 1.00 90.25 84 LYS A O 1
ATOM 669 N N . ALA A 1 85 ? 8.439 4.798 -1.695 1.00 88.19 85 ALA A N 1
ATOM 670 C CA . ALA A 1 85 ? 8.584 5.889 -2.655 1.00 88.19 85 ALA A CA 1
ATOM 671 C C . ALA A 1 85 ? 10.058 6.244 -2.957 1.00 88.19 85 ALA A C 1
ATOM 673 O O . ALA A 1 85 ? 10.387 6.605 -4.088 1.00 88.19 85 ALA A O 1
ATOM 674 N N . GLN A 1 86 ? 10.965 6.095 -1.988 1.00 90.50 86 GLN A N 1
ATOM 675 C CA . GLN A 1 86 ? 12.415 6.197 -2.194 1.00 90.50 86 GLN A CA 1
ATOM 676 C C . GLN A 1 86 ? 12.959 4.986 -2.969 1.00 90.50 86 GLN A C 1
ATOM 678 O O . GLN A 1 86 ? 13.811 5.161 -3.841 1.00 90.50 86 GLN A O 1
ATOM 683 N N . SER A 1 87 ? 12.413 3.783 -2.750 1.00 90.56 87 SER A N 1
ATOM 684 C CA . SER A 1 87 ? 12.718 2.601 -3.577 1.00 90.56 87 SER A CA 1
ATOM 685 C C . SER A 1 87 ? 12.345 2.832 -5.049 1.00 90.56 87 SER A C 1
ATOM 687 O O . SER A 1 87 ? 13.150 2.558 -5.934 1.00 90.56 87 SER A O 1
ATOM 689 N N . VAL A 1 88 ? 11.185 3.440 -5.328 1.00 87.12 88 VAL A N 1
ATOM 690 C CA . VAL A 1 88 ? 10.786 3.846 -6.690 1.00 87.12 88 VAL A CA 1
ATOM 691 C C . VAL A 1 88 ? 11.745 4.881 -7.285 1.00 87.12 88 VAL A C 1
ATOM 693 O O . VAL A 1 88 ? 12.152 4.730 -8.432 1.00 87.12 88 VAL A O 1
ATOM 696 N N . LYS A 1 89 ? 12.169 5.905 -6.530 1.00 87.81 89 LYS A N 1
ATOM 697 C CA . LYS A 1 89 ? 13.174 6.872 -7.023 1.00 87.81 89 LYS A CA 1
ATOM 698 C C . LYS A 1 89 ? 14.509 6.201 -7.361 1.00 87.81 89 LYS A C 1
ATOM 700 O O . LYS A 1 89 ? 15.129 6.569 -8.355 1.00 87.81 89 LYS A O 1
ATOM 705 N N . TYR A 1 90 ? 14.938 5.228 -6.554 1.00 90.62 90 TYR A N 1
ATOM 706 C CA . TYR A 1 90 ? 16.157 4.451 -6.790 1.00 90.62 90 TYR A CA 1
ATOM 707 C C . TYR A 1 90 ? 16.039 3.561 -8.034 1.00 90.62 90 TYR A C 1
ATOM 709 O O . TYR A 1 90 ? 16.974 3.483 -8.827 1.00 90.62 90 TYR A O 1
ATOM 717 N N . LEU A 1 91 ? 14.871 2.947 -8.252 1.00 86.56 91 LEU A N 1
ATOM 718 C CA . LEU A 1 91 ? 14.574 2.219 -9.483 1.00 86.56 91 LEU A CA 1
ATOM 719 C C . LEU A 1 91 ? 14.639 3.154 -10.694 1.00 86.56 91 LEU A C 1
ATOM 721 O O . LEU A 1 91 ? 15.359 2.852 -11.638 1.00 86.56 91 LEU A O 1
ATOM 725 N N . THR A 1 92 ? 13.995 4.324 -10.644 1.00 83.19 92 THR A N 1
ATOM 726 C CA . THR A 1 92 ? 14.034 5.312 -11.735 1.00 83.19 92 THR A CA 1
ATOM 727 C C . THR A 1 92 ? 15.452 5.801 -12.049 1.00 83.19 92 THR A C 1
ATOM 729 O O . THR A 1 92 ? 15.779 5.976 -13.220 1.00 83.19 92 THR A O 1
ATOM 732 N N . SER A 1 93 ? 16.323 5.995 -11.049 1.00 84.81 93 SER A N 1
ATOM 733 C CA . SER A 1 93 ? 17.710 6.419 -11.303 1.00 84.81 93 SER A CA 1
ATOM 734 C C . SER A 1 93 ? 18.610 5.289 -11.817 1.00 84.81 93 SER A C 1
ATOM 736 O O . SER A 1 93 ? 19.480 5.552 -12.645 1.00 84.81 93 SER A O 1
ATOM 738 N N . LYS A 1 94 ? 18.384 4.029 -11.409 1.00 82.00 94 LYS A N 1
ATOM 739 C CA . LYS A 1 94 ? 19.064 2.850 -11.988 1.00 82.00 94 LYS A CA 1
ATOM 740 C C . LYS A 1 94 ? 18.556 2.484 -13.388 1.00 82.00 94 LYS A C 1
ATOM 742 O O . LYS A 1 94 ? 19.333 2.005 -14.205 1.00 82.00 94 LYS A O 1
ATOM 747 N N . ALA A 1 95 ? 17.283 2.746 -13.675 1.00 70.75 95 ALA A N 1
ATOM 748 C CA . ALA A 1 95 ? 16.618 2.506 -14.957 1.00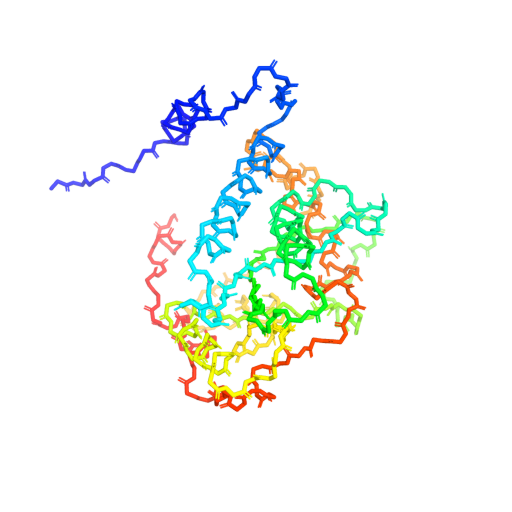 70.75 95 ALA A CA 1
ATOM 749 C C . ALA A 1 95 ? 17.063 3.449 -16.092 1.00 70.75 95 ALA A C 1
ATOM 751 O O . ALA A 1 95 ? 16.711 3.221 -17.254 1.00 70.75 95 ALA A O 1
ATOM 752 N N . GLY A 1 96 ? 17.748 4.551 -15.761 1.00 58.94 96 GLY A N 1
ATOM 753 C CA . GLY A 1 96 ? 17.955 5.669 -16.680 1.00 58.94 96 GLY A CA 1
ATOM 754 C C . GLY A 1 96 ? 16.630 6.198 -17.247 1.00 58.94 96 GLY A C 1
ATOM 755 O O . GLY A 1 96 ? 15.552 6.009 -16.674 1.00 58.94 96 GLY A O 1
ATOM 756 N N . GLU A 1 97 ? 16.681 6.817 -18.421 1.00 45.34 97 GLU A N 1
ATOM 757 C CA . GLU A 1 97 ? 15.472 7.276 -19.122 1.00 45.34 97 GLU A CA 1
ATOM 758 C C . GLU A 1 97 ? 14.770 6.160 -19.923 1.00 45.34 97 GLU A C 1
ATOM 760 O O . GLU A 1 97 ? 13.648 6.373 -20.368 1.00 45.34 97 GLU A O 1
ATOM 765 N N . GLY A 1 98 ? 15.379 4.967 -20.060 1.00 38.22 98 GLY A N 1
ATOM 766 C CA . GLY A 1 98 ? 14.954 3.947 -21.035 1.00 38.22 98 GLY A CA 1
ATOM 767 C C . GLY A 1 98 ? 14.593 2.536 -20.539 1.00 38.22 98 GLY A C 1
ATOM 768 O O . GLY A 1 98 ? 14.180 1.734 -21.366 1.00 38.22 98 GLY A O 1
ATOM 769 N N . ALA A 1 99 ? 14.737 2.170 -19.256 1.00 37.22 99 ALA A N 1
ATOM 770 C CA . ALA A 1 99 ? 14.198 0.878 -18.792 1.00 37.22 99 ALA A CA 1
ATOM 771 C C . ALA A 1 99 ? 12.688 0.975 -18.505 1.00 37.22 99 ALA A C 1
ATOM 773 O O . ALA A 1 99 ? 12.242 1.871 -17.784 1.00 37.22 99 ALA A O 1
ATOM 774 N N . ASP A 1 100 ? 11.909 0.042 -19.041 1.00 36.31 100 ASP A N 1
ATOM 775 C CA . ASP A 1 100 ? 10.465 0.229 -19.234 1.00 36.31 100 ASP A CA 1
ATOM 776 C C . ASP A 1 100 ? 9.569 -0.420 -18.158 1.00 36.31 100 ASP A C 1
ATOM 778 O O . ASP A 1 100 ? 8.360 -0.211 -18.114 1.00 36.31 100 ASP A O 1
ATOM 782 N N . GLY A 1 101 ? 10.155 -1.148 -17.209 1.00 39.94 101 GLY A N 1
ATOM 783 C CA . GLY A 1 101 ? 9.428 -2.107 -16.372 1.00 39.94 101 GLY A CA 1
ATOM 784 C C . GLY A 1 101 ? 8.768 -1.641 -15.066 1.00 39.94 101 GLY A C 1
ATOM 785 O O . GLY A 1 101 ? 8.364 -2.514 -14.306 1.00 39.94 101 GLY A O 1
ATOM 786 N N . THR A 1 102 ? 8.711 -0.346 -14.722 1.00 42.34 102 THR A N 1
ATOM 787 C CA . THR A 1 102 ? 8.300 0.085 -13.358 1.00 42.34 102 THR A CA 1
ATOM 788 C C . THR A 1 102 ? 6.783 0.175 -13.174 1.00 42.34 102 THR A C 1
ATOM 790 O O . THR A 1 102 ? 6.114 0.915 -13.889 1.00 42.34 102 THR A O 1
ATOM 793 N N . ILE A 1 103 ? 6.260 -0.526 -12.166 1.00 44.59 103 ILE A N 1
ATOM 794 C CA . ILE A 1 103 ? 4.824 -0.725 -11.903 1.00 44.59 103 ILE A CA 1
ATOM 795 C C . ILE A 1 103 ? 4.553 -0.607 -10.393 1.00 44.59 103 ILE A C 1
ATOM 797 O O . ILE A 1 103 ? 5.340 -1.133 -9.611 1.00 44.59 103 ILE A O 1
ATOM 801 N N . ILE A 1 104 ? 3.458 0.048 -9.973 1.00 46.81 104 ILE A N 1
ATOM 802 C CA . ILE A 1 104 ? 3.208 0.467 -8.570 1.00 46.81 104 ILE A CA 1
ATOM 803 C C . ILE A 1 104 ? 1.808 0.054 -8.039 1.00 46.81 104 ILE A C 1
ATOM 805 O O . ILE A 1 104 ? 0.873 -0.105 -8.819 1.00 46.81 104 ILE A O 1
ATOM 809 N N . PHE A 1 105 ? 1.670 -0.130 -6.710 1.00 34.59 105 PHE A N 1
ATOM 810 C CA . PHE A 1 105 ? 0.452 -0.568 -5.983 1.00 34.59 105 PHE A CA 1
ATOM 811 C C . PHE A 1 105 ? 0.365 0.001 -4.532 1.00 34.59 105 PHE A C 1
ATOM 813 O O . PHE A 1 105 ? 1.414 0.258 -3.938 1.00 34.59 105 PHE A O 1
ATOM 820 N N . ARG A 1 106 ? -0.845 0.221 -3.955 1.00 41.19 106 ARG A N 1
ATOM 821 C CA . ARG A 1 106 ? -1.108 0.970 -2.680 1.00 41.19 106 ARG A CA 1
ATOM 822 C C . ARG A 1 106 ? -2.347 0.478 -1.893 1.00 41.19 106 ARG A C 1
ATOM 824 O O . ARG A 1 106 ? -3.320 0.115 -2.539 1.00 41.19 106 ARG A O 1
ATOM 831 N N . SER A 1 107 ? -2.347 0.499 -0.539 1.00 32.00 107 SER A N 1
ATOM 832 C CA . SER A 1 107 ? -3.519 0.142 0.318 1.00 32.00 107 SER A CA 1
ATOM 833 C C . SER A 1 107 ? -3.368 0.435 1.851 1.00 32.00 107 SER A C 1
ATOM 835 O O . SER A 1 107 ? -2.244 0.599 2.316 1.00 32.00 107 SER A O 1
ATOM 837 N N . ILE A 1 108 ? -4.492 0.358 2.607 1.00 36.56 108 ILE A N 1
ATOM 838 C CA . ILE A 1 108 ? -4.723 0.230 4.093 1.00 36.56 108 ILE A CA 1
ATOM 839 C C . ILE A 1 108 ? -4.638 1.498 5.007 1.00 36.56 108 ILE A C 1
ATOM 841 O O . ILE A 1 108 ? -3.708 2.279 4.899 1.00 36.56 108 ILE A O 1
ATOM 845 N N . ILE A 1 109 ? -5.624 1.664 5.927 1.00 34.50 109 ILE A N 1
ATOM 846 C CA . ILE A 1 109 ? -6.326 2.893 6.444 1.00 34.50 109 ILE A CA 1
ATOM 847 C C . ILE A 1 109 ? -6.675 2.750 7.974 1.00 34.50 109 ILE A C 1
ATOM 849 O O . ILE A 1 109 ? -6.770 1.577 8.348 1.00 34.50 109 ILE A O 1
ATOM 853 N N . PRO A 1 110 ? -7.015 3.758 8.860 1.00 38.78 110 PRO A N 1
ATOM 854 C CA . PRO A 1 110 ? -6.966 5.258 8.922 1.00 38.78 110 PRO A CA 1
ATOM 855 C C . PRO A 1 110 ? -5.997 5.751 10.068 1.00 38.78 110 PRO A C 1
ATOM 857 O O . PRO A 1 110 ? -4.940 5.139 10.151 1.00 38.78 110 PRO A O 1
ATOM 860 N N . SER A 1 111 ? -6.146 6.757 10.980 1.00 35.91 111 SER A N 1
ATOM 861 C CA . SER A 1 111 ? -7.019 7.937 11.355 1.00 35.91 111 SER A CA 1
ATOM 862 C C . SER A 1 111 ? -6.153 8.974 12.174 1.00 35.91 111 SER A C 1
ATOM 864 O O . SER A 1 111 ? -5.022 8.628 12.498 1.00 35.91 111 SER A O 1
ATOM 866 N N . ASP A 1 112 ? -6.479 10.239 12.544 1.00 40.00 112 ASP A N 1
ATOM 867 C CA . ASP A 1 112 ? -7.754 10.994 12.705 1.00 40.00 112 ASP A CA 1
ATOM 868 C C . ASP A 1 112 ? -7.620 12.576 12.722 1.00 40.00 112 ASP A C 1
ATOM 870 O O . ASP A 1 112 ? -6.907 13.112 11.871 1.00 40.00 112 ASP A O 1
ATOM 874 N N . THR A 1 113 ? -8.314 13.346 13.608 1.00 35.41 113 THR A N 1
ATOM 875 C CA . THR A 1 113 ? -8.460 14.842 13.622 1.00 35.41 113 THR A CA 1
ATOM 876 C C . THR A 1 113 ? -8.492 15.514 15.031 1.00 35.41 113 THR A C 1
ATOM 878 O O . THR A 1 113 ? -8.220 14.848 16.021 1.00 35.41 113 THR A O 1
ATOM 881 N N . ASP A 1 114 ? -8.708 16.845 15.134 1.00 32.31 114 ASP A N 1
ATOM 882 C CA . ASP A 1 114 ? -8.421 17.678 16.334 1.00 32.31 114 ASP A CA 1
ATOM 883 C C . ASP A 1 114 ? -9.613 18.561 16.817 1.00 32.31 114 ASP A C 1
ATOM 885 O O . ASP A 1 114 ? -10.560 18.818 16.071 1.00 32.31 114 ASP A O 1
ATOM 889 N N . GLU A 1 115 ? -9.572 19.025 18.072 1.00 38.69 115 GLU A N 1
ATOM 890 C CA . GLU A 1 115 ? -10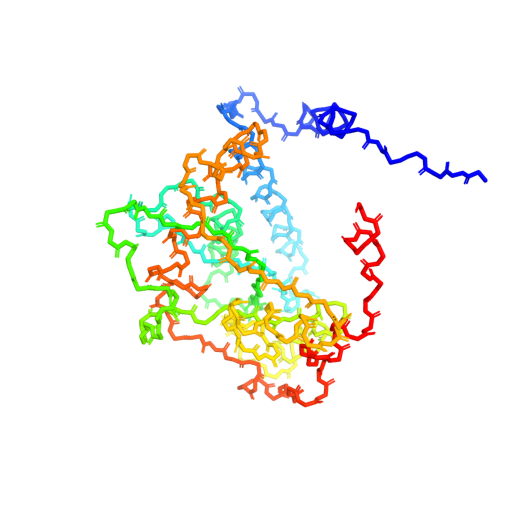.750 19.133 18.970 1.00 38.69 115 GLU A CA 1
ATOM 891 C C . GLU A 1 115 ? -11.876 20.156 18.651 1.00 38.69 115 GLU A C 1
ATOM 893 O O . GLU A 1 115 ? -13.035 19.930 19.009 1.00 38.69 115 GLU A O 1
ATOM 898 N N . SER A 1 116 ? -11.597 21.316 18.046 1.00 29.33 116 SER A N 1
ATOM 899 C CA . SER A 1 116 ? -12.405 22.535 18.303 1.00 29.33 116 SER A CA 1
ATOM 900 C C . SER A 1 116 ? -13.684 22.758 17.470 1.00 29.33 116 SER A C 1
ATOM 902 O O . SER A 1 116 ? -14.344 23.785 17.641 1.00 29.33 116 SER A O 1
ATOM 904 N N . SER A 1 117 ? -14.068 21.834 16.582 1.00 29.67 117 SER A N 1
ATOM 905 C CA . SER A 1 117 ? -15.179 22.035 15.619 1.00 29.67 117 SER A CA 1
ATOM 906 C C . SER A 1 117 ? -16.280 20.961 15.634 1.00 29.67 117 SER A C 1
ATOM 908 O O . SER A 1 117 ? -17.236 21.033 14.857 1.00 29.67 117 SER A O 1
ATOM 910 N N . ILE A 1 118 ? -16.199 19.970 16.528 1.00 36.62 118 ILE A N 1
ATOM 911 C CA . ILE A 1 118 ? -17.029 18.757 16.457 1.00 36.62 118 ILE A CA 1
ATOM 912 C C . ILE A 1 118 ? -18.434 18.970 17.056 1.00 36.62 118 ILE A C 1
ATOM 914 O O . ILE A 1 118 ? -18.763 18.508 18.148 1.00 36.62 118 ILE A O 1
ATOM 918 N N . LYS A 1 119 ? -19.304 19.633 16.286 1.00 28.44 119 LYS A N 1
ATOM 919 C CA . LYS A 1 119 ? -20.767 19.430 16.347 1.00 28.44 119 LYS A CA 1
ATOM 920 C C . LYS A 1 119 ? -21.370 18.867 15.058 1.00 28.44 119 LYS A C 1
ATOM 922 O O . LYS A 1 119 ? -22.528 18.462 15.074 1.00 28.44 119 LYS A O 1
ATOM 927 N N . GLU A 1 120 ? -20.590 18.767 13.983 1.00 30.64 120 GLU A N 1
ATOM 928 C CA . GLU A 1 120 ? -21.027 18.178 12.715 1.00 30.64 120 GLU A CA 1
ATOM 929 C C . GLU A 1 120 ? -20.369 16.813 12.471 1.00 30.64 120 GLU A C 1
ATOM 931 O O . GLU A 1 120 ? -19.297 16.672 11.888 1.00 30.64 120 GLU A O 1
ATOM 936 N N . THR A 1 121 ? -21.053 15.785 12.970 1.00 30.36 121 THR A N 1
ATOM 937 C CA . THR A 1 121 ? -20.748 14.359 12.821 1.00 30.36 121 THR A CA 1
ATOM 938 C C . THR A 1 121 ? -20.500 13.950 11.366 1.00 30.36 121 THR A C 1
ATOM 940 O O . THR A 1 121 ? -21.459 13.855 10.604 1.00 30.36 121 THR A O 1
ATOM 943 N N . TYR A 1 122 ? -19.249 13.617 11.008 1.00 39.56 122 TYR A N 1
ATOM 944 C CA . TYR A 1 122 ? -18.868 12.976 9.731 1.00 39.56 122 TYR A CA 1
ATOM 945 C C . TYR A 1 122 ? -19.635 13.516 8.504 1.00 39.56 122 TYR A C 1
ATOM 947 O O . TYR A 1 122 ? -20.119 12.742 7.672 1.00 39.56 122 TYR A O 1
ATOM 955 N N . THR A 1 123 ? -19.777 14.842 8.404 1.00 31.53 123 THR A N 1
ATOM 956 C CA . THR A 1 123 ? -20.471 15.473 7.277 1.00 31.53 123 THR A CA 1
ATOM 957 C C . THR A 1 123 ? -19.766 15.155 5.962 1.00 31.53 123 THR A C 1
ATOM 959 O O . THR A 1 123 ? -18.575 14.832 5.926 1.00 31.53 123 THR A O 1
ATOM 962 N N . GLU A 1 124 ? -20.523 15.187 4.863 1.00 35.06 124 GLU A N 1
ATOM 963 C CA . GLU A 1 124 ? -20.078 14.748 3.536 1.00 35.06 124 GLU A CA 1
ATOM 964 C C . GLU A 1 124 ? -19.124 15.765 2.885 1.00 35.06 124 GLU A C 1
ATOM 966 O O . GLU A 1 124 ? -19.414 16.332 1.836 1.00 35.06 124 GLU A O 1
ATOM 971 N N . SER A 1 125 ? -17.977 16.005 3.529 1.00 36.91 125 SER A N 1
ATOM 972 C CA . SER A 1 125 ? -16.932 16.919 3.075 1.00 36.91 125 SER A CA 1
ATOM 973 C C . SER A 1 125 ? -16.451 16.520 1.671 1.00 36.91 125 SER A C 1
ATOM 975 O O . SER A 1 125 ? -15.807 15.471 1.534 1.00 36.91 125 SER A O 1
ATOM 977 N N . PRO A 1 126 ? -16.719 17.328 0.621 1.00 37.31 126 PRO A N 1
ATOM 978 C CA . PRO A 1 126 ? -16.422 16.947 -0.764 1.00 37.31 126 PRO A CA 1
ATOM 979 C C . PRO A 1 126 ? -14.924 16.856 -1.084 1.00 37.31 126 PRO A C 1
ATOM 981 O O . PRO A 1 126 ? -14.551 16.451 -2.180 1.00 37.31 126 PRO A O 1
ATOM 984 N N . THR A 1 127 ? -14.064 17.262 -0.146 1.00 42.72 127 THR A N 1
ATOM 985 C CA . THR A 1 127 ? -12.606 17.347 -0.294 1.00 42.72 127 THR A CA 1
ATOM 986 C C . THR A 1 127 ? -11.852 16.160 0.312 1.00 42.72 127 THR A C 1
ATOM 988 O O . THR A 1 127 ? -10.629 16.108 0.213 1.00 42.72 127 THR A O 1
ATOM 991 N N . CYS A 1 128 ? -12.541 15.203 0.944 1.00 54.94 128 CYS A N 1
ATOM 992 C CA . CYS A 1 128 ? -11.893 14.043 1.556 1.00 54.94 128 CYS A CA 1
ATOM 993 C C . CYS A 1 128 ? -11.612 12.946 0.515 1.00 54.94 128 CYS A C 1
ATOM 995 O O . CYS A 1 128 ? -12.537 12.305 0.010 1.00 54.94 128 CYS A O 1
ATOM 997 N N . HIS A 1 129 ? -10.328 12.717 0.218 1.00 70.00 129 HIS A N 1
ATOM 998 C CA . HIS A 1 129 ? -9.861 11.693 -0.725 1.00 70.00 129 HIS A CA 1
ATOM 999 C C . HIS A 1 129 ? -10.382 10.300 -0.354 1.00 70.00 129 HIS A C 1
ATOM 1001 O O . HIS A 1 129 ? -10.107 9.793 0.736 1.00 70.00 129 HIS A O 1
ATOM 1007 N N . LEU A 1 130 ? -11.121 9.662 -1.266 1.00 75.31 130 LEU A N 1
ATOM 1008 C CA . LEU A 1 130 ? -11.737 8.359 -1.012 1.00 75.31 130 LEU A CA 1
ATOM 1009 C C . LEU A 1 130 ? -10.669 7.258 -0.855 1.00 75.31 130 LEU A C 1
ATOM 1011 O O . LEU A 1 130 ? -9.871 7.058 -1.774 1.00 75.31 130 LEU A O 1
ATOM 1015 N N . PRO A 1 131 ? -10.658 6.505 0.260 1.00 76.69 131 PRO A N 1
ATOM 1016 C CA . PRO A 1 131 ? -9.733 5.394 0.427 1.00 76.69 131 PRO A CA 1
ATOM 1017 C C . PRO A 1 131 ? -9.930 4.262 -0.589 1.00 76.69 131 PRO A C 1
ATOM 1019 O O . PRO A 1 131 ? -11.078 3.892 -0.852 1.00 76.69 131 PRO A O 1
ATOM 1022 N N . PRO A 1 132 ? -8.851 3.660 -1.125 1.00 81.00 132 PRO A N 1
ATOM 1023 C CA . PRO A 1 132 ? -8.956 2.478 -1.968 1.00 81.00 132 PRO A CA 1
ATOM 1024 C C . PRO A 1 132 ? -9.410 1.279 -1.131 1.00 81.00 132 PRO A C 1
ATOM 1026 O O . PRO A 1 132 ? -8.769 0.925 -0.140 1.00 81.00 132 PRO A O 1
ATOM 1029 N N . CYS A 1 133 ? -10.488 0.613 -1.544 1.00 84.12 133 CYS A N 1
ATOM 1030 C CA . CYS A 1 133 ? -10.756 -0.744 -1.085 1.00 84.12 133 CYS A CA 1
ATOM 1031 C C . CYS A 1 133 ? -10.154 -1.737 -2.076 1.00 84.12 133 CYS A C 1
ATOM 1033 O O . CYS A 1 133 ? -10.152 -1.520 -3.286 1.00 84.12 133 CYS A O 1
ATOM 1035 N N . VAL A 1 134 ? -9.608 -2.824 -1.547 1.00 84.69 134 VAL A N 1
ATOM 1036 C CA . VAL A 1 134 ? -8.989 -3.901 -2.315 1.00 84.69 134 VAL A CA 1
ATOM 1037 C C . VAL A 1 134 ? -8.976 -5.151 -1.442 1.00 84.69 134 VAL A C 1
ATOM 1039 O O . VAL A 1 134 ? -8.752 -5.053 -0.237 1.00 84.69 134 VAL A O 1
ATOM 1042 N N . ASN A 1 135 ? -9.194 -6.320 -2.042 1.00 86.94 135 ASN A N 1
ATOM 1043 C CA . ASN A 1 135 ? -8.951 -7.619 -1.416 1.00 86.94 135 ASN A CA 1
ATOM 1044 C C . ASN A 1 135 ? -7.627 -8.183 -1.973 1.00 86.94 135 ASN A C 1
ATOM 1046 O O . ASN A 1 135 ? -7.640 -8.763 -3.062 1.00 86.94 135 ASN A O 1
ATOM 1050 N N . PRO A 1 136 ? -6.463 -7.985 -1.316 1.00 84.19 136 PRO A N 1
ATOM 1051 C CA . PRO A 1 136 ? -5.168 -8.261 -1.941 1.00 84.19 136 PRO A CA 1
ATOM 1052 C C . PRO A 1 136 ? -4.987 -9.701 -2.461 1.00 84.19 136 PRO A C 1
ATOM 1054 O O . PRO A 1 136 ? -4.455 -9.830 -3.565 1.00 84.19 136 PRO A O 1
ATOM 1057 N N . PRO A 1 137 ? -5.460 -10.767 -1.774 1.00 83.81 137 PRO A N 1
ATOM 1058 C CA . PRO A 1 137 ? -5.363 -12.139 -2.278 1.00 83.81 137 PRO A CA 1
ATOM 1059 C C . PRO A 1 137 ? -6.018 -12.390 -3.644 1.00 83.81 137 PRO A C 1
ATOM 1061 O O . PRO A 1 137 ? -5.549 -13.262 -4.367 1.00 83.81 137 PRO A O 1
ATOM 1064 N N . THR A 1 138 ? -7.075 -11.654 -4.012 1.00 85.25 138 THR A N 1
ATOM 1065 C CA . THR A 1 138 ? -7.777 -11.842 -5.299 1.00 85.25 138 THR A CA 1
ATOM 1066 C C . THR A 1 138 ? -7.442 -10.764 -6.324 1.00 85.25 138 THR A C 1
ATOM 1068 O O . THR A 1 138 ? -7.375 -11.057 -7.513 1.00 85.25 138 THR A O 1
ATOM 1071 N N . ALA A 1 139 ? -7.195 -9.528 -5.886 1.00 87.25 139 ALA A N 1
ATOM 1072 C CA . ALA A 1 139 ? -7.031 -8.384 -6.781 1.00 87.25 139 ALA A CA 1
ATOM 1073 C C . ALA A 1 139 ? -5.581 -8.123 -7.225 1.00 87.25 139 ALA A C 1
ATOM 1075 O O . ALA A 1 139 ? -5.363 -7.586 -8.309 1.00 87.25 139 ALA A O 1
ATOM 1076 N N . THR A 1 140 ? -4.573 -8.521 -6.436 1.00 89.06 140 THR A N 1
ATOM 1077 C CA . THR A 1 140 ? -3.165 -8.206 -6.760 1.00 89.06 140 THR A CA 1
ATOM 1078 C C . THR A 1 140 ? -2.694 -8.903 -8.041 1.00 89.06 140 THR A C 1
ATOM 1080 O O . THR A 1 140 ? -1.936 -8.313 -8.805 1.00 89.06 140 THR A O 1
ATOM 1083 N N . GLY A 1 141 ? -3.177 -10.124 -8.310 1.00 92.94 141 GLY A N 1
ATOM 1084 C CA . GLY A 1 141 ? -2.885 -10.863 -9.544 1.00 92.94 141 GLY A CA 1
ATOM 1085 C C . GLY A 1 141 ? -3.350 -10.116 -10.802 1.00 92.94 141 GLY A C 1
ATOM 1086 O O . GLY A 1 141 ? -2.492 -9.708 -11.582 1.00 92.94 141 GLY A O 1
ATOM 1087 N N . PRO A 1 142 ? -4.663 -9.856 -10.974 1.00 94.81 142 PRO A N 1
ATOM 1088 C CA . PRO A 1 142 ? -5.202 -9.077 -12.093 1.00 94.81 142 PRO A CA 1
ATOM 1089 C C . PRO A 1 142 ? -4.557 -7.696 -12.268 1.00 94.81 142 PRO A C 1
ATOM 1091 O O . PRO A 1 142 ? -4.344 -7.256 -13.395 1.00 94.81 142 PRO A O 1
ATOM 1094 N N . PHE A 1 143 ? -4.199 -7.020 -11.169 1.00 92.69 143 PHE A N 1
ATOM 1095 C CA . PHE A 1 143 ? -3.464 -5.756 -11.231 1.00 92.69 143 PHE A CA 1
ATOM 1096 C C . PHE A 1 143 ? -2.062 -5.931 -11.829 1.00 92.69 143 PHE A C 1
ATOM 1098 O O . PHE A 1 143 ? -1.735 -5.252 -12.800 1.00 92.69 143 PHE A O 1
ATOM 1105 N N . VAL A 1 144 ? -1.243 -6.843 -11.295 1.00 92.19 144 VAL A N 1
ATOM 1106 C CA . VAL A 1 144 ? 0.114 -7.092 -11.814 1.00 92.19 144 VAL A CA 1
ATOM 1107 C C . VAL A 1 144 ? 0.067 -7.616 -13.251 1.00 92.19 144 VAL A C 1
ATOM 1109 O O . VAL A 1 144 ? 0.852 -7.166 -14.075 1.00 92.19 144 VAL A O 1
ATOM 1112 N N . GLU A 1 145 ? -0.879 -8.493 -13.585 1.00 94.38 145 GLU A N 1
ATOM 1113 C CA . GLU A 1 145 ? -1.097 -8.992 -14.947 1.00 94.38 145 GLU A CA 1
ATOM 1114 C C . GLU A 1 145 ? -1.378 -7.851 -15.936 1.00 94.38 145 GLU A C 1
ATOM 1116 O O . GLU A 1 145 ? -0.694 -7.734 -16.952 1.00 94.38 145 GLU A O 1
ATOM 1121 N N . ALA A 1 146 ? -2.339 -6.975 -15.632 1.00 93.25 146 ALA A N 1
ATOM 1122 C CA . ALA A 1 146 ? -2.663 -5.836 -16.486 1.00 93.25 146 ALA A CA 1
ATOM 1123 C C . ALA A 1 146 ? -1.473 -4.884 -16.653 1.00 93.25 146 ALA A C 1
ATOM 1125 O O . ALA A 1 146 ? -1.233 -4.352 -17.735 1.00 93.25 146 ALA A O 1
ATOM 1126 N N . LEU A 1 147 ? -0.695 -4.707 -15.591 1.00 88.06 147 LEU A N 1
ATOM 1127 C CA . LEU A 1 147 ? 0.474 -3.842 -15.590 1.00 88.06 147 LEU A CA 1
ATOM 1128 C C . LEU A 1 147 ? 1.671 -4.426 -16.355 1.00 88.06 147 LEU A C 1
ATOM 1130 O O . LEU A 1 147 ? 2.417 -3.665 -16.960 1.00 88.06 147 LEU A O 1
ATOM 1134 N N . VAL A 1 148 ? 1.834 -5.750 -16.366 1.00 89.62 148 VAL A N 1
ATOM 1135 C CA . VAL A 1 148 ? 2.899 -6.460 -17.097 1.00 89.62 148 VAL A CA 1
ATOM 1136 C C . VAL A 1 148 ? 2.531 -6.694 -18.570 1.00 89.62 148 VAL A C 1
ATOM 1138 O O . VAL A 1 148 ? 3.416 -6.679 -19.419 1.00 89.62 148 VAL A O 1
ATOM 1141 N N . LEU A 1 149 ? 1.249 -6.915 -18.892 1.00 91.69 149 LEU A N 1
ATOM 1142 C CA . LEU A 1 149 ? 0.805 -7.329 -20.235 1.00 91.69 149 LEU A CA 1
ATOM 1143 C C . LEU A 1 149 ? 0.088 -6.245 -21.056 1.00 91.69 149 LEU A C 1
ATOM 1145 O O . LEU A 1 149 ? -0.111 -6.448 -22.254 1.00 91.69 149 LEU A O 1
ATOM 1149 N N . ARG A 1 150 ? -0.385 -5.150 -20.442 1.00 90.38 150 ARG A N 1
ATOM 1150 C CA . ARG A 1 150 ? -1.268 -4.163 -21.109 1.00 90.38 150 ARG A CA 1
ATOM 1151 C C . ARG A 1 150 ? -0.918 -2.701 -20.845 1.00 90.38 150 ARG A C 1
ATOM 1153 O O . ARG A 1 150 ? -1.155 -1.866 -21.714 1.00 90.38 150 ARG A O 1
ATOM 1160 N N . ALA A 1 151 ? -0.403 -2.369 -19.664 1.00 86.12 151 ALA A N 1
ATOM 1161 C CA . ALA A 1 151 ? -0.049 -0.993 -19.338 1.00 86.12 151 ALA A CA 1
ATOM 1162 C C . ALA A 1 151 ? 1.211 -0.531 -20.098 1.00 86.12 151 ALA A C 1
ATOM 1164 O O . ALA A 1 151 ? 2.119 -1.332 -20.327 1.00 86.12 151 ALA A O 1
ATOM 1165 N N . PRO A 1 152 ? 1.316 0.764 -20.448 1.00 84.44 152 PRO A N 1
ATOM 1166 C CA . PRO A 1 152 ? 2.561 1.328 -20.947 1.00 84.44 152 PRO A CA 1
ATOM 1167 C C . PRO A 1 152 ? 3.707 1.200 -19.933 1.00 84.44 152 PRO A C 1
ATOM 1169 O O . PRO A 1 152 ? 3.466 1.156 -18.718 1.00 84.44 152 PRO A O 1
ATOM 1172 N N . PRO A 1 153 ? 4.959 1.254 -20.407 1.00 81.94 153 PRO A N 1
ATOM 1173 C CA . PRO A 1 153 ? 6.126 1.413 -19.560 1.00 81.94 153 PRO A CA 1
ATOM 1174 C C . PRO A 1 153 ? 5.998 2.468 -18.456 1.00 81.94 153 PRO A C 1
ATOM 1176 O O . PRO A 1 153 ? 5.399 3.528 -18.643 1.00 81.94 153 PRO A O 1
ATOM 1179 N N . ARG A 1 154 ? 6.618 2.189 -17.303 1.00 78.50 154 ARG A N 1
ATOM 1180 C CA . ARG A 1 154 ? 6.699 3.096 -16.133 1.00 78.50 154 ARG A CA 1
ATOM 1181 C C . ARG A 1 154 ? 5.340 3.490 -15.506 1.00 78.50 154 ARG A C 1
ATOM 1183 O O . ARG A 1 154 ? 5.267 4.464 -14.749 1.00 78.50 154 ARG A O 1
ATOM 1190 N N . THR A 1 155 ? 4.264 2.746 -15.781 1.00 83.88 155 THR A N 1
ATOM 1191 C CA . THR A 1 155 ? 2.906 3.055 -15.296 1.00 83.88 155 THR A CA 1
ATOM 1192 C C . THR A 1 155 ? 2.770 2.970 -13.768 1.00 83.88 155 THR A C 1
ATOM 1194 O O . THR A 1 155 ? 2.843 1.909 -13.149 1.00 83.88 155 THR A O 1
ATOM 1197 N N . THR A 1 156 ? 2.462 4.112 -13.147 1.00 83.88 156 THR A N 1
ATOM 1198 C CA . THR A 1 156 ? 2.139 4.213 -11.714 1.00 83.88 156 THR A CA 1
ATOM 1199 C C . THR A 1 156 ? 0.636 4.032 -11.487 1.00 83.88 156 THR A C 1
ATOM 1201 O O . THR A 1 156 ? -0.121 4.994 -11.601 1.00 83.88 156 THR A O 1
ATOM 1204 N N . MET A 1 157 ? 0.197 2.815 -11.154 1.00 86.81 157 MET A N 1
ATOM 1205 C CA . MET A 1 157 ? -1.224 2.510 -10.945 1.00 86.81 157 MET A CA 1
ATOM 1206 C C . MET A 1 157 ? -1.665 2.648 -9.482 1.00 86.81 157 MET A C 1
ATOM 1208 O O . MET A 1 157 ? -0.922 2.358 -8.544 1.00 86.81 157 MET A O 1
ATOM 1212 N N . HIS A 1 158 ? -2.921 3.041 -9.286 1.00 84.75 158 HIS A N 1
ATOM 1213 C CA . HIS A 1 158 ? -3.603 3.006 -7.997 1.00 84.75 158 HIS A CA 1
ATOM 1214 C C . HIS A 1 158 ? -4.507 1.765 -7.943 1.00 84.75 158 HIS A C 1
ATOM 1216 O O . HIS A 1 158 ? -5.634 1.775 -8.430 1.00 84.75 158 HIS A O 1
ATOM 1222 N N . GLY A 1 159 ? -3.995 0.664 -7.384 1.00 85.12 159 GLY A N 1
ATOM 1223 C CA . GLY A 1 159 ? -4.739 -0.596 -7.285 1.00 85.12 159 GLY A CA 1
ATOM 1224 C C . GLY A 1 159 ? -5.906 -0.523 -6.296 1.00 85.12 159 GLY A C 1
ATOM 1225 O O . GLY A 1 159 ? -5.699 -0.561 -5.088 1.00 85.12 159 GLY A O 1
ATOM 1226 N N . THR A 1 160 ? -7.128 -0.453 -6.818 1.00 85.81 160 THR A N 1
ATOM 1227 C CA . THR A 1 160 ? -8.388 -0.392 -6.062 1.00 85.81 160 THR A CA 1
ATOM 1228 C C . THR A 1 160 ? -9.457 -1.208 -6.792 1.00 85.81 160 THR A C 1
ATOM 1230 O O . THR A 1 160 ? -9.510 -1.173 -8.018 1.00 85.81 160 THR A O 1
ATOM 1233 N N . SER A 1 161 ? -10.298 -1.955 -6.070 1.00 83.19 161 SER A N 1
ATOM 1234 C CA . SER A 1 161 ? -11.514 -2.578 -6.627 1.00 83.19 161 SER A CA 1
ATOM 1235 C C . SER A 1 161 ? -12.757 -1.688 -6.483 1.00 83.19 161 SER A C 1
ATOM 1237 O O . SER A 1 161 ? -13.837 -2.058 -6.930 1.00 83.19 161 SER A O 1
ATOM 1239 N N . GLY A 1 162 ? -12.609 -0.507 -5.875 1.00 81.62 162 GLY A N 1
ATOM 1240 C CA . GLY A 1 162 ? -13.666 0.489 -5.710 1.00 81.62 162 GLY A CA 1
ATOM 1241 C C . GLY A 1 162 ? -13.412 1.333 -4.458 1.00 81.62 162 GLY A C 1
ATOM 1242 O O . GLY A 1 162 ? -13.396 0.779 -3.360 1.00 81.62 162 GLY A O 1
ATOM 1243 N N . PRO A 1 163 ? -13.174 2.652 -4.564 1.00 79.62 163 PRO A N 1
ATOM 1244 C CA . PRO A 1 163 ? -12.837 3.463 -3.400 1.00 79.62 163 PRO A CA 1
ATOM 1245 C C . PRO A 1 163 ? -14.076 3.775 -2.538 1.00 79.62 163 PRO A C 1
ATOM 1247 O O . PRO A 1 163 ? -15.139 4.113 -3.061 1.00 79.62 163 PRO A O 1
ATOM 1250 N N . MET A 1 164 ? -13.958 3.685 -1.208 1.00 82.62 164 MET A N 1
ATOM 1251 C CA . MET A 1 164 ? -15.090 3.827 -0.277 1.00 82.62 164 MET A CA 1
ATOM 1252 C C . MET A 1 164 ? -14.717 4.600 0.995 1.00 82.62 164 MET A C 1
ATOM 1254 O O . MET A 1 164 ? -13.694 4.352 1.627 1.00 82.62 164 MET A O 1
ATOM 1258 N N . GLN A 1 165 ? -15.599 5.510 1.423 1.00 78.69 165 GLN A N 1
ATOM 1259 C CA . GLN A 1 165 ? -15.474 6.213 2.706 1.00 78.69 165 GLN A CA 1
ATOM 1260 C C . GLN A 1 165 ? -15.580 5.231 3.887 1.00 78.69 165 GLN A C 1
ATOM 1262 O O . GLN A 1 165 ? -16.449 4.358 3.904 1.00 78.69 165 GLN A O 1
ATOM 1267 N N . PHE A 1 166 ? -14.748 5.408 4.918 1.00 76.25 166 PHE A N 1
ATOM 1268 C CA . PHE A 1 166 ? -14.691 4.491 6.066 1.00 76.25 166 PHE A CA 1
ATOM 1269 C C . PHE A 1 166 ? -16.021 4.391 6.841 1.00 76.25 166 PHE A C 1
ATOM 1271 O O . PHE A 1 166 ? -16.419 3.305 7.254 1.00 76.25 166 PHE A O 1
ATOM 1278 N N . ASN A 1 167 ? -16.776 5.488 6.959 1.00 75.38 167 ASN A N 1
ATOM 1279 C CA . ASN A 1 167 ? -18.121 5.474 7.549 1.00 75.38 167 ASN A CA 1
ATOM 1280 C C . ASN A 1 167 ? -19.121 4.617 6.736 1.00 75.38 167 ASN A C 1
ATOM 1282 O O . ASN A 1 167 ? -19.956 3.930 7.325 1.00 75.38 167 ASN A O 1
ATOM 1286 N N . LYS A 1 168 ? -19.010 4.594 5.399 1.00 84.12 168 LYS A N 1
ATOM 1287 C CA . LYS A 1 168 ? -19.806 3.730 4.509 1.00 84.12 168 LYS A CA 1
ATOM 1288 C C . LYS A 1 168 ? -19.384 2.262 4.638 1.00 84.12 168 LYS A C 1
ATOM 1290 O O . LYS A 1 168 ? -20.265 1.411 4.731 1.00 84.12 168 LYS A O 1
ATOM 1295 N N . TYR A 1 169 ? -18.083 1.979 4.769 1.00 85.12 169 TYR A N 1
ATOM 1296 C CA . TYR A 1 169 ? -17.573 0.635 5.079 1.00 85.12 169 TYR A CA 1
ATOM 1297 C C . TYR A 1 169 ? -18.124 0.110 6.418 1.00 85.12 169 TYR A C 1
ATOM 1299 O O . TYR A 1 169 ? -18.709 -0.970 6.458 1.00 85.12 169 TYR A O 1
ATOM 1307 N N . ILE A 1 170 ? -18.009 0.884 7.506 1.00 81.50 170 ILE A N 1
ATOM 1308 C CA . ILE A 1 170 ? -18.492 0.473 8.837 1.00 81.50 170 ILE A CA 1
ATOM 1309 C C . ILE A 1 170 ? -20.017 0.298 8.853 1.00 81.50 170 ILE A C 1
ATOM 1311 O O . ILE A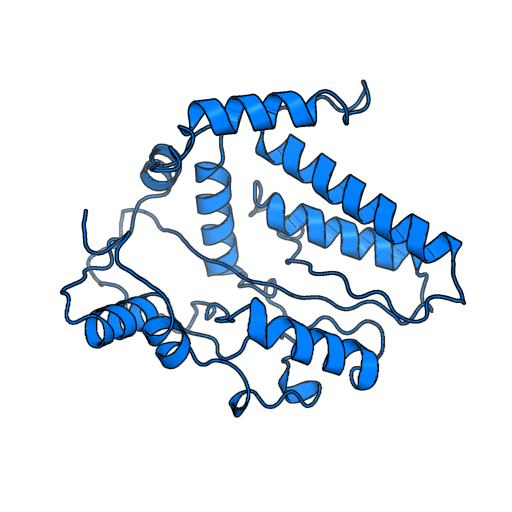 1 170 ? -20.511 -0.672 9.423 1.00 81.50 170 ILE A O 1
ATOM 1315 N N . LYS A 1 171 ? -20.773 1.171 8.172 1.00 84.81 171 LYS A N 1
ATOM 1316 C CA . LYS A 1 171 ? -22.230 1.025 8.023 1.00 84.81 171 LYS A CA 1
ATOM 1317 C C . LYS A 1 171 ? -22.608 -0.259 7.274 1.00 84.81 171 LYS A C 1
ATOM 1319 O O . LYS A 1 171 ? -23.496 -0.976 7.725 1.00 84.81 171 LYS A O 1
ATOM 1324 N N . LEU A 1 172 ? -21.922 -0.567 6.173 1.00 88.94 172 LEU A N 1
ATOM 1325 C CA . LEU A 1 172 ? -22.123 -1.800 5.407 1.00 88.94 172 LEU A CA 1
ATOM 1326 C C . LEU A 1 172 ? -21.770 -3.044 6.241 1.00 88.94 172 LEU A C 1
ATOM 1328 O O . LEU A 1 172 ? -22.525 -4.013 6.249 1.00 88.94 172 LEU A O 1
ATOM 1332 N N . TRP A 1 173 ? -20.670 -2.998 6.996 1.00 89.44 173 TRP A N 1
ATOM 1333 C CA . TRP A 1 173 ? -20.266 -4.065 7.914 1.00 89.44 173 TRP A CA 1
ATOM 1334 C C . TRP A 1 173 ? -21.305 -4.298 9.020 1.00 89.44 173 TRP A C 1
ATOM 1336 O O . TRP A 1 173 ? -21.767 -5.422 9.198 1.00 89.44 173 TRP A O 1
ATOM 1346 N N . SER A 1 174 ? -21.755 -3.230 9.686 1.00 83.94 174 SER A N 1
ATOM 1347 C CA . SER A 1 174 ? -22.831 -3.250 10.688 1.00 83.94 174 SER A CA 1
ATOM 1348 C C . SER A 1 174 ? -24.112 -3.896 10.150 1.00 83.94 174 SER A C 1
ATOM 1350 O O . SER A 1 174 ? -24.681 -4.775 10.798 1.00 83.94 174 SER A O 1
ATOM 1352 N N . GLN A 1 175 ? -24.531 -3.517 8.939 1.00 92.75 175 GLN A N 1
ATOM 1353 C CA . GLN A 1 175 ? -25.717 -4.073 8.285 1.00 92.75 175 GLN A CA 1
ATOM 1354 C C . GLN A 1 175 ? -25.559 -5.558 7.923 1.00 92.75 175 GLN A C 1
ATOM 1356 O O . GLN A 1 175 ? -26.513 -6.316 8.078 1.00 92.75 175 GLN A O 1
ATOM 1361 N N . LEU A 1 176 ? -24.377 -5.984 7.466 1.00 92.44 176 LEU A N 1
ATOM 1362 C CA . LEU A 1 176 ? -24.114 -7.373 7.068 1.00 92.44 176 LEU A CA 1
ATOM 1363 C C . LEU A 1 176 ? -23.900 -8.322 8.256 1.00 92.44 176 LEU A C 1
ATOM 1365 O O . LEU A 1 176 ? -24.259 -9.490 8.152 1.00 92.44 176 LEU A O 1
ATOM 1369 N N . GLN A 1 177 ? -23.346 -7.835 9.369 1.00 89.44 177 GLN A N 1
ATOM 1370 C CA . GLN A 1 177 ? -23.134 -8.620 10.595 1.00 89.44 177 GLN A CA 1
ATOM 1371 C C . GLN A 1 177 ? -24.311 -8.524 11.588 1.00 89.44 177 GLN A C 1
ATOM 1373 O O . GLN A 1 177 ? -24.314 -9.204 12.609 1.00 89.44 177 GLN A O 1
ATOM 1378 N N . GLY A 1 178 ? -25.315 -7.677 11.321 1.00 89.88 178 GLY A N 1
ATOM 1379 C CA . GLY A 1 178 ? -26.500 -7.513 12.175 1.00 89.88 178 GLY A CA 1
ATOM 1380 C C . GLY A 1 178 ? -26.252 -6.788 13.507 1.00 89.88 178 GLY A C 1
ATOM 1381 O O . GLY A 1 178 ? -27.113 -6.814 14.387 1.00 89.88 178 GLY A O 1
ATOM 1382 N N . VAL A 1 179 ? -25.098 -6.134 13.673 1.00 86.94 179 VAL A N 1
ATOM 1383 C CA . VAL A 1 179 ? -24.675 -5.482 14.926 1.00 86.94 179 VAL A CA 1
ATOM 1384 C C . VAL A 1 179 ? -24.742 -3.961 14.844 1.00 86.94 179 VAL A C 1
ATOM 1386 O O . VAL A 1 179 ? -24.584 -3.369 13.778 1.00 86.94 179 VAL A O 1
ATOM 1389 N N . LYS A 1 180 ? -24.938 -3.297 15.988 1.00 83.69 180 LYS A N 1
ATOM 1390 C CA . LYS A 1 180 ? -24.888 -1.830 16.084 1.00 83.69 180 LYS A CA 1
ATOM 1391 C C . LYS A 1 180 ? -23.439 -1.354 16.196 1.00 83.69 180 LYS A C 1
ATOM 1393 O O . LYS A 1 180 ? -22.689 -1.867 17.019 1.00 83.69 180 LYS A O 1
ATOM 1398 N N . THR A 1 181 ? -23.079 -0.327 15.431 1.00 75.06 181 THR A N 1
ATOM 1399 C CA . THR A 1 181 ? -21.763 0.331 15.485 1.00 75.06 181 THR A CA 1
ATOM 1400 C C . THR A 1 181 ? -21.907 1.840 15.603 1.00 75.06 181 THR A C 1
ATOM 1402 O O . THR A 1 181 ? -22.792 2.421 14.972 1.00 75.06 181 THR A O 1
ATOM 1405 N N . ALA A 1 182 ? -20.971 2.481 16.296 1.00 68.19 182 ALA A N 1
ATOM 1406 C CA . ALA A 1 182 ? -20.671 3.899 16.133 1.00 68.19 182 ALA A CA 1
ATOM 1407 C C . ALA A 1 182 ? -19.254 4.042 15.558 1.00 68.19 182 ALA A C 1
ATOM 1409 O O . ALA A 1 182 ? -18.394 3.206 15.835 1.00 68.19 182 ALA A O 1
ATOM 1410 N N . VAL A 1 183 ? -19.008 5.093 14.774 1.00 66.75 183 VAL A N 1
ATOM 1411 C CA . VAL A 1 183 ? -17.644 5.510 14.420 1.00 66.75 183 VAL A CA 1
ATOM 1412 C C . VAL A 1 183 ? -17.271 6.641 15.368 1.00 66.75 183 VAL A C 1
ATOM 1414 O O . VAL A 1 183 ? -17.846 7.726 15.286 1.00 66.75 183 VAL A O 1
ATOM 1417 N N . GLN A 1 184 ? -16.347 6.370 16.284 1.00 63.34 184 GLN A N 1
ATOM 1418 C CA . GLN A 1 184 ? -15.729 7.386 17.127 1.00 63.34 184 GLN A CA 1
ATOM 1419 C C . GLN A 1 184 ? -14.478 7.906 16.418 1.00 63.34 184 GLN A C 1
ATOM 1421 O O . GLN A 1 184 ? -13.636 7.110 16.004 1.00 63.34 184 GLN A O 1
ATOM 1426 N N . ALA A 1 185 ? -14.375 9.229 16.296 1.00 64.12 185 ALA A N 1
ATOM 1427 C CA . ALA A 1 185 ? -13.118 9.883 15.974 1.00 64.12 185 ALA A CA 1
ATOM 1428 C C . ALA A 1 185 ? -12.253 9.971 17.241 1.00 64.12 185 ALA A C 1
ATOM 1430 O O . ALA A 1 185 ? -12.781 10.185 18.335 1.00 64.12 185 ALA A O 1
ATOM 1431 N N . LEU A 1 186 ? -10.945 9.799 17.083 1.00 57.97 186 LEU A N 1
ATOM 1432 C CA . LEU A 1 186 ? -9.945 10.004 18.134 1.00 57.97 186 LEU A CA 1
ATOM 1433 C C . LEU A 1 186 ? -9.205 11.329 17.908 1.00 57.97 186 LEU A C 1
ATOM 1435 O O . LEU A 1 186 ? -9.212 11.869 16.803 1.00 57.97 186 LEU A O 1
ATOM 1439 N N . THR A 1 187 ? -8.486 11.807 18.917 1.00 62.94 187 THR A N 1
ATOM 1440 C CA . THR A 1 187 ? -7.404 12.785 18.736 1.00 62.94 187 THR A CA 1
ATOM 1441 C C . THR A 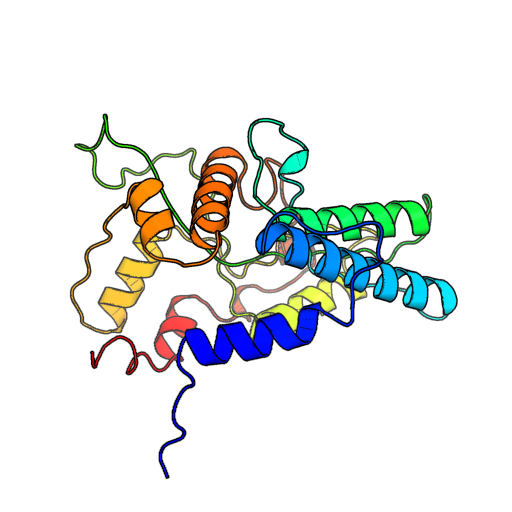1 187 ? -6.106 12.103 18.288 1.00 62.94 187 THR A C 1
ATOM 1443 O O . THR A 1 187 ? -5.905 10.898 18.471 1.00 62.94 187 THR A O 1
ATOM 1446 N N . SER A 1 188 ? -5.152 12.885 17.768 1.00 63.28 188 SER A N 1
ATOM 1447 C CA . SER A 1 188 ? -3.794 12.374 17.496 1.00 63.28 188 SER A CA 1
ATOM 1448 C C . SER A 1 188 ? -3.098 11.837 18.757 1.00 63.28 188 SER A C 1
ATOM 1450 O O . SER A 1 188 ? -2.339 10.877 18.670 1.00 63.28 188 SER A O 1
ATOM 1452 N N . ASN A 1 189 ? -3.372 12.410 19.935 1.00 65.56 189 ASN A N 1
ATOM 1453 C CA . ASN A 1 189 ? -2.761 11.982 21.198 1.00 65.56 189 ASN A CA 1
ATOM 1454 C C . ASN A 1 189 ? -3.333 10.643 21.693 1.00 65.56 189 ASN A C 1
ATOM 1456 O O . ASN A 1 189 ? -2.583 9.799 22.185 1.00 65.56 189 ASN A O 1
ATOM 1460 N N . GLU A 1 190 ? -4.634 10.406 21.517 1.00 65.75 190 GLU A N 1
ATOM 1461 C CA . GLU A 1 190 ? -5.252 9.102 21.788 1.00 65.75 190 GLU A CA 1
ATOM 1462 C C . GLU A 1 190 ? -4.752 8.039 20.803 1.00 65.75 190 GLU A C 1
ATOM 1464 O O . GLU A 1 190 ? -4.353 6.957 21.227 1.00 65.75 190 GLU A O 1
ATOM 1469 N N . ALA A 1 191 ? -4.677 8.357 19.504 1.00 63.91 191 ALA A N 1
ATOM 1470 C CA . ALA A 1 191 ? -4.136 7.451 18.488 1.00 63.91 191 ALA A CA 1
ATOM 1471 C C . ALA A 1 191 ? -2.671 7.049 18.764 1.00 63.91 191 ALA A C 1
ATOM 1473 O O . ALA A 1 191 ? -2.307 5.887 18.582 1.00 63.91 191 ALA A O 1
ATOM 1474 N N . VAL A 1 192 ? -1.847 7.978 19.268 1.00 68.31 192 VAL A N 1
ATOM 1475 C CA . VAL A 1 192 ? -0.489 7.689 19.762 1.00 68.31 192 VAL A CA 1
ATOM 1476 C C . VAL A 1 192 ? -0.519 6.795 21.003 1.00 68.31 192 VAL A C 1
ATOM 1478 O O . VAL A 1 192 ? 0.261 5.854 21.095 1.00 68.31 192 VAL A O 1
ATOM 1481 N N . SER A 1 193 ? -1.437 7.051 21.937 1.00 70.94 193 SER A N 1
ATOM 1482 C CA . SER A 1 193 ? -1.531 6.328 23.216 1.00 70.94 193 SER A CA 1
ATOM 1483 C C . SER A 1 193 ? -2.056 4.888 23.085 1.00 70.94 193 SER A C 1
ATOM 1485 O O . SER A 1 193 ? -1.856 4.083 23.992 1.00 70.94 193 SER A O 1
ATOM 1487 N N . LEU A 1 194 ? -2.710 4.543 21.969 1.00 66.00 194 LEU A N 1
ATOM 1488 C CA . LEU A 1 194 ? -3.207 3.189 21.679 1.00 66.00 194 LEU A CA 1
ATOM 1489 C C . LEU A 1 194 ? -2.128 2.205 21.187 1.00 66.00 194 LEU A C 1
ATOM 1491 O O . LEU A 1 194 ? -2.376 0.998 21.199 1.00 66.00 194 LEU A O 1
ATOM 1495 N N . TRP A 1 195 ? -0.959 2.682 20.741 1.00 67.50 195 TRP A N 1
ATOM 1496 C CA . TRP A 1 195 ? 0.037 1.855 20.045 1.00 67.50 195 TRP A CA 1
ATOM 1497 C C . TRP A 1 195 ? 1.473 2.125 20.534 1.00 67.50 195 TRP A C 1
ATOM 1499 O O . TRP A 1 195 ? 1.895 3.281 20.524 1.00 67.50 195 TRP A O 1
ATOM 1509 N N . PRO A 1 196 ? 2.264 1.095 20.908 1.00 69.06 196 PRO A N 1
ATOM 1510 C CA . PRO A 1 196 ? 3.605 1.307 21.459 1.00 69.06 196 PRO A CA 1
ATOM 1511 C C . PRO A 1 196 ? 4.624 1.871 20.455 1.00 69.06 196 PRO A C 1
ATOM 1513 O O . PRO A 1 196 ? 4.396 1.905 19.243 1.00 69.06 196 PRO A O 1
ATOM 1516 N N . ASP A 1 197 ? 5.786 2.251 20.991 1.00 66.44 197 ASP A N 1
ATOM 1517 C CA . ASP A 1 197 ? 7.065 2.394 20.282 1.00 66.44 197 ASP A CA 1
ATOM 1518 C C . ASP A 1 197 ? 7.012 3.255 19.001 1.00 66.44 197 ASP A C 1
ATOM 1520 O O . ASP A 1 197 ? 7.661 2.972 17.997 1.00 66.44 197 ASP A O 1
ATOM 1524 N N . GLY A 1 198 ? 6.220 4.333 19.032 1.00 70.38 198 GLY A N 1
ATOM 1525 C CA . GLY A 1 198 ? 6.106 5.304 17.936 1.00 70.38 198 GLY A CA 1
ATOM 1526 C C . GLY A 1 198 ? 5.204 4.873 16.773 1.00 70.38 198 GLY A C 1
ATOM 1527 O O . GLY A 1 198 ? 4.958 5.672 15.868 1.00 70.38 198 GLY A O 1
ATOM 1528 N N . PHE A 1 199 ? 4.636 3.663 16.791 1.00 72.38 199 PHE A N 1
ATOM 1529 C CA . PHE A 1 199 ? 3.742 3.199 15.724 1.00 72.38 199 PHE A CA 1
ATOM 1530 C C . PHE A 1 199 ? 2.467 4.055 15.623 1.00 72.38 199 PHE A C 1
ATOM 1532 O O . PHE A 1 199 ? 2.066 4.443 14.526 1.00 72.38 199 PHE A O 1
ATOM 1539 N N . GLY A 1 200 ? 1.888 4.458 16.760 1.00 73.12 200 GLY A N 1
ATOM 1540 C CA . GLY A 1 200 ? 0.739 5.371 16.789 1.00 73.12 200 GLY A CA 1
ATOM 1541 C C . GLY A 1 200 ? 1.046 6.782 16.264 1.00 73.12 200 GLY A C 1
ATOM 1542 O O . GLY A 1 200 ? 0.157 7.436 15.720 1.00 73.12 200 GLY A O 1
ATOM 1543 N N . ILE A 1 201 ? 2.308 7.235 16.348 1.00 80.56 201 ILE A N 1
ATOM 1544 C CA . ILE A 1 201 ? 2.746 8.518 15.767 1.00 80.56 201 ILE A CA 1
ATOM 1545 C C . ILE A 1 201 ? 2.701 8.422 14.243 1.00 80.56 201 ILE A C 1
ATOM 1547 O O . ILE A 1 201 ? 2.117 9.285 13.590 1.00 80.56 201 ILE A O 1
ATOM 1551 N N . GLU A 1 202 ? 3.273 7.359 13.674 1.00 81.69 202 GLU A N 1
ATOM 1552 C CA . GLU A 1 202 ? 3.254 7.140 12.228 1.00 81.69 202 GLU A CA 1
ATOM 1553 C C . GLU A 1 202 ? 1.829 6.956 11.692 1.00 81.69 202 GLU A C 1
ATOM 1555 O O . GLU A 1 202 ? 1.501 7.563 10.675 1.00 81.69 202 GLU A O 1
ATOM 1560 N N . LEU A 1 203 ? 0.952 6.217 12.383 1.00 77.44 203 LEU A N 1
ATOM 1561 C CA . LEU A 1 203 ? -0.461 6.096 11.994 1.00 77.44 203 LEU A CA 1
ATOM 1562 C C . LEU A 1 203 ? -1.158 7.467 11.937 1.00 77.44 203 LEU A C 1
ATOM 1564 O O . LEU A 1 203 ? -1.710 7.833 10.896 1.00 77.44 203 LEU A O 1
ATOM 1568 N N . ALA A 1 204 ? -1.065 8.267 13.006 1.00 74.38 204 ALA A N 1
ATOM 1569 C CA . ALA A 1 204 ? -1.687 9.591 13.066 1.00 74.38 204 ALA A CA 1
ATOM 1570 C C . ALA A 1 204 ? -1.137 10.554 11.993 1.00 74.38 204 ALA A C 1
ATOM 1572 O O . ALA A 1 204 ? -1.891 11.297 11.356 1.00 74.38 204 ALA A O 1
ATOM 1573 N N . LYS A 1 205 ? 0.178 10.521 11.737 1.00 82.69 205 LYS A N 1
ATOM 1574 C CA . LYS A 1 205 ? 0.835 11.342 10.702 1.00 82.69 205 LYS A CA 1
ATOM 1575 C C . LYS A 1 205 ? 0.471 10.888 9.289 1.00 82.69 205 LYS A C 1
ATOM 1577 O O . LYS A 1 205 ? 0.217 11.732 8.427 1.00 82.69 205 LYS A O 1
ATOM 1582 N N . THR A 1 206 ? 0.357 9.581 9.077 1.00 81.00 206 THR A N 1
ATOM 1583 C CA . THR A 1 206 ? -0.100 8.971 7.824 1.00 81.00 206 THR A CA 1
ATOM 1584 C C . THR A 1 206 ? -1.537 9.364 7.510 1.00 81.00 206 THR A C 1
ATOM 1586 O O . THR A 1 206 ? -1.818 9.821 6.404 1.00 81.00 206 THR A O 1
ATOM 1589 N N . ALA A 1 207 ? -2.440 9.315 8.488 1.00 75.75 207 ALA A N 1
ATOM 1590 C CA . ALA A 1 207 ? -3.814 9.771 8.308 1.00 75.75 207 ALA A CA 1
ATOM 1591 C C . ALA A 1 207 ? -3.924 11.277 8.021 1.00 75.75 207 ALA A C 1
ATOM 1593 O O . ALA A 1 207 ? -4.669 11.674 7.123 1.00 75.75 207 ALA A O 1
ATOM 1594 N N . CYS A 1 208 ? -3.141 12.112 8.719 1.00 75.44 208 CYS A N 1
ATOM 1595 C CA . CYS A 1 208 ? -3.046 13.544 8.418 1.00 75.44 208 CYS A CA 1
ATOM 1596 C C . CYS A 1 208 ? -2.603 13.791 6.966 1.00 75.44 208 CYS A C 1
ATOM 1598 O O . CYS A 1 208 ? -3.158 14.661 6.294 1.00 75.44 208 CYS A O 1
ATOM 1600 N N . TYR A 1 209 ? -1.625 13.019 6.479 1.00 80.38 209 TYR A N 1
ATOM 1601 C CA . TYR A 1 209 ? -1.161 13.067 5.093 1.00 80.38 209 TYR A CA 1
ATOM 1602 C C . TYR A 1 209 ? -2.253 12.645 4.101 1.00 80.38 209 TYR A C 1
ATOM 1604 O O . TYR A 1 209 ? -2.560 13.403 3.184 1.00 80.38 209 TYR A O 1
ATOM 1612 N N . ILE A 1 210 ? -2.902 11.497 4.317 1.00 78.12 210 ILE A N 1
ATOM 1613 C CA . ILE A 1 210 ? -3.977 10.975 3.455 1.00 78.12 210 ILE A CA 1
ATOM 1614 C C . ILE A 1 210 ? -5.165 11.941 3.366 1.00 78.12 210 ILE A C 1
ATOM 1616 O O . ILE A 1 210 ? -5.727 12.130 2.289 1.00 78.12 210 ILE A O 1
ATOM 1620 N N . ARG A 1 211 ? -5.557 12.577 4.476 1.00 72.88 211 ARG A N 1
ATOM 1621 C CA . ARG A 1 211 ? -6.683 13.525 4.496 1.00 72.88 211 ARG A CA 1
ATOM 1622 C C . ARG A 1 211 ? -6.455 14.714 3.560 1.00 72.88 211 ARG A C 1
ATOM 1624 O O . ARG A 1 211 ? -7.400 15.191 2.944 1.00 72.88 211 ARG A O 1
ATOM 1631 N N . GLU A 1 212 ? -5.220 15.201 3.474 1.00 77.69 212 GLU A N 1
ATOM 1632 C CA . GLU A 1 212 ? -4.876 16.412 2.720 1.00 77.69 212 GLU A CA 1
ATOM 1633 C C . GLU A 1 212 ? -4.371 16.098 1.302 1.00 77.69 212 GLU A C 1
ATOM 1635 O O . GLU A 1 212 ? -4.763 16.754 0.338 1.00 77.69 212 GLU A O 1
ATOM 1640 N N . SER A 1 213 ? -3.535 15.066 1.167 1.00 78.62 213 SER A N 1
ATOM 1641 C CA . SER A 1 213 ? -2.829 14.687 -0.066 1.00 78.62 213 S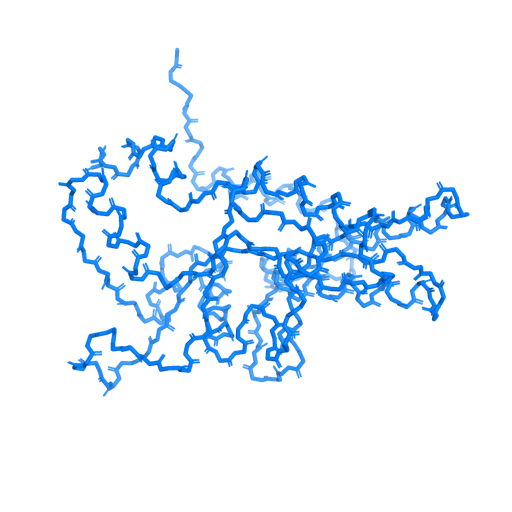ER A CA 1
ATOM 1642 C C . SER A 1 213 ? -3.314 13.372 -0.692 1.00 78.62 213 SER A C 1
ATOM 1644 O O . SER A 1 213 ? -2.802 12.976 -1.734 1.00 78.62 213 SER A O 1
ATOM 1646 N N . GLY A 1 214 ? -4.262 12.661 -0.085 1.00 77.62 214 GLY A N 1
ATOM 1647 C CA . GLY A 1 214 ? -4.781 11.401 -0.619 1.00 77.62 214 GLY A CA 1
ATOM 1648 C C . GLY A 1 214 ? -3.767 10.252 -0.642 1.00 77.62 214 GLY A C 1
ATOM 1649 O O . GLY A 1 214 ? -2.664 10.327 -0.101 1.00 77.62 214 GLY A O 1
ATOM 1650 N N . TRP A 1 215 ? -4.165 9.157 -1.289 1.00 77.81 215 TRP A N 1
ATOM 1651 C CA . TRP A 1 215 ? -3.346 7.945 -1.450 1.00 77.81 215 TRP A CA 1
ATOM 1652 C C . TRP A 1 215 ? -2.401 8.026 -2.652 1.00 77.81 215 TRP A C 1
ATOM 1654 O O . TRP A 1 215 ? -1.399 7.313 -2.717 1.00 77.81 215 TRP A O 1
ATOM 1664 N N . ASP A 1 216 ? -2.708 8.895 -3.612 1.00 75.19 216 ASP A N 1
ATOM 1665 C CA . ASP A 1 216 ? -1.889 9.198 -4.787 1.00 75.19 216 ASP A CA 1
ATOM 1666 C C . ASP A 1 216 ? -0.766 10.217 -4.489 1.00 75.19 216 ASP A C 1
ATOM 1668 O O . ASP A 1 216 ? 0.344 10.072 -5.021 1.00 75.19 216 ASP A O 1
ATOM 1672 N N . GLY A 1 217 ? -1.011 11.171 -3.582 1.00 76.38 217 GLY A N 1
ATOM 1673 C CA . GLY A 1 217 ? -0.122 12.290 -3.257 1.00 76.38 217 GLY A CA 1
ATOM 1674 C C . GLY A 1 217 ? -0.479 13.584 -3.999 1.00 76.38 217 GLY A C 1
ATOM 1675 O O . GLY A 1 217 ? 0.424 14.250 -4.504 1.00 76.38 217 GLY A O 1
ATOM 1676 N N . ALA A 1 218 ? -1.774 13.901 -4.084 1.00 70.12 218 ALA A N 1
ATOM 1677 C CA . ALA A 1 218 ? -2.400 14.969 -4.860 1.00 70.12 218 ALA A CA 1
ATOM 1678 C C . ALA A 1 218 ? -2.096 14.863 -6.365 1.00 70.12 218 ALA A C 1
ATOM 1680 O O . ALA A 1 218 ? -1.810 15.853 -7.041 1.00 70.12 218 ALA A O 1
ATOM 1681 N N . LYS A 1 219 ? -2.139 13.634 -6.890 1.00 71.00 219 LYS A N 1
ATOM 1682 C CA . LYS A 1 219 ? -1.869 13.307 -8.297 1.00 71.00 219 LYS A CA 1
ATOM 1683 C C . LYS A 1 219 ? -3.053 12.558 -8.883 1.00 71.00 219 LYS A C 1
ATOM 1685 O O . LYS A 1 219 ? -3.541 11.626 -8.262 1.00 71.00 219 LYS A O 1
ATOM 1690 N N . VAL A 1 220 ? -3.463 12.895 -10.105 1.00 70.69 220 VAL A N 1
ATOM 1691 C CA . VAL A 1 220 ? -4.480 12.105 -10.818 1.00 70.69 220 VAL A CA 1
ATOM 1692 C C . VAL A 1 220 ? -3.963 10.663 -10.965 1.00 70.69 220 VAL A C 1
ATOM 1694 O O . VAL A 1 220 ? -2.914 10.472 -11.588 1.00 70.69 220 VAL A O 1
ATOM 1697 N N . PRO A 1 221 ? -4.625 9.656 -10.367 1.00 72.94 221 PRO A N 1
ATOM 1698 C CA . PRO A 1 221 ? -4.152 8.281 -10.415 1.00 72.94 221 PRO A CA 1
ATOM 1699 C C . PRO A 1 221 ? -4.468 7.644 -11.769 1.00 72.94 221 PRO A C 1
ATOM 1701 O O . PRO A 1 221 ? -5.537 7.869 -12.331 1.00 72.94 221 PRO A O 1
ATOM 1704 N N . PHE A 1 222 ? -3.575 6.779 -12.248 1.00 81.75 222 PHE A N 1
ATOM 1705 C CA . PHE A 1 222 ? -3.922 5.813 -13.287 1.00 81.75 222 PHE A CA 1
ATOM 1706 C C . PHE A 1 222 ? -4.646 4.630 -12.623 1.00 81.75 222 PHE A C 1
ATOM 1708 O O . PHE A 1 222 ? -4.119 4.021 -11.688 1.00 81.75 222 PHE A O 1
ATOM 1715 N N . LEU A 1 223 ? -5.875 4.348 -13.049 1.00 86.81 223 LEU A N 1
ATOM 1716 C CA . LEU A 1 223 ? -6.778 3.369 -12.436 1.00 86.81 223 LEU A CA 1
ATOM 1717 C C . LEU A 1 223 ? -6.728 2.005 -13.151 1.00 86.81 223 LEU A C 1
ATOM 1719 O O . LEU A 1 223 ? -6.369 1.950 -14.327 1.00 86.81 223 LEU A O 1
ATOM 1723 N N . PRO A 1 224 ? -7.124 0.893 -12.499 1.00 89.75 224 PRO A N 1
ATOM 1724 C CA . PRO A 1 224 ? -6.970 -0.447 -13.077 1.00 89.75 224 PRO A CA 1
ATOM 1725 C C . PRO A 1 224 ? -7.796 -0.676 -14.349 1.00 89.75 224 PRO A C 1
ATOM 1727 O O . PRO A 1 224 ? -7.350 -1.368 -15.262 1.00 89.75 224 PRO A O 1
ATOM 1730 N N . GLU A 1 225 ? -8.958 -0.032 -14.459 1.00 92.19 225 GLU A N 1
ATOM 1731 C CA . GLU A 1 225 ? -9.798 -0.046 -15.665 1.00 92.19 225 GLU A CA 1
ATOM 1732 C C . GLU A 1 225 ? -9.061 0.531 -16.886 1.00 92.19 225 GLU A C 1
ATOM 1734 O O . GLU A 1 225 ? -9.256 0.065 -18.006 1.00 92.19 225 GLU A O 1
ATOM 1739 N N . GLN A 1 226 ? -8.137 1.479 -16.680 1.00 90.56 226 GLN A N 1
ATOM 1740 C CA . GLN A 1 226 ? -7.315 2.060 -17.748 1.00 90.56 226 GLN A CA 1
ATOM 1741 C C . GLN A 1 226 ? -6.225 1.095 -18.254 1.00 90.56 226 GLN A C 1
ATOM 1743 O O . GLN A 1 226 ? -5.695 1.301 -19.343 1.00 90.56 226 GLN A O 1
ATOM 1748 N N . ALA A 1 227 ? -5.929 0.021 -17.510 1.00 89.88 227 ALA A N 1
ATOM 1749 C CA . ALA A 1 227 ? -5.150 -1.135 -17.969 1.00 89.88 227 ALA A CA 1
ATOM 1750 C C . ALA A 1 227 ? -6.040 -2.327 -18.393 1.00 89.88 227 ALA A C 1
ATOM 1752 O O . ALA A 1 227 ? -5.544 -3.438 -18.598 1.00 89.88 227 ALA A O 1
ATOM 1753 N N . GLY A 1 228 ? -7.359 -2.135 -18.506 1.00 93.06 228 GLY A N 1
ATOM 1754 C CA . GLY A 1 228 ? -8.301 -3.198 -18.855 1.00 93.06 228 GLY A CA 1
ATOM 1755 C C . GLY A 1 228 ? -8.465 -4.261 -17.764 1.00 93.06 228 GLY A C 1
ATOM 1756 O O . GLY A 1 228 ? -8.562 -5.446 -18.078 1.00 93.06 228 GLY A O 1
ATOM 1757 N N . VAL A 1 229 ? -8.447 -3.873 -16.485 1.00 93.69 229 VAL A N 1
ATOM 1758 C CA . VAL A 1 229 ? -8.910 -4.736 -15.384 1.00 93.69 229 VAL A CA 1
ATOM 1759 C C . VAL A 1 229 ? -10.419 -4.575 -15.234 1.00 93.69 229 VAL A C 1
ATOM 1761 O O . VAL A 1 229 ? -10.894 -3.474 -14.964 1.00 93.69 229 VAL A O 1
ATOM 1764 N N . ASP A 1 230 ? -11.167 -5.670 -15.362 1.00 94.62 230 ASP A N 1
ATOM 1765 C CA . ASP A 1 230 ? -12.588 -5.692 -15.015 1.00 94.62 230 ASP A CA 1
ATOM 1766 C C . ASP A 1 230 ? -12.758 -5.675 -13.489 1.00 94.62 230 ASP A C 1
ATOM 1768 O O . ASP A 1 230 ? -12.469 -6.662 -12.810 1.00 94.62 230 ASP A O 1
ATOM 1772 N N . LEU A 1 231 ? -13.240 -4.556 -12.939 1.00 91.06 231 LEU A N 1
ATOM 1773 C CA . LEU A 1 231 ? -13.502 -4.436 -11.503 1.00 91.06 231 LEU A CA 1
ATOM 1774 C C . LEU A 1 231 ? -14.664 -5.327 -11.036 1.00 91.06 231 LEU A C 1
ATOM 1776 O O . LEU A 1 231 ? -14.698 -5.695 -9.865 1.00 91.06 231 LEU A O 1
ATOM 1780 N N . ASN A 1 232 ? -15.578 -5.724 -11.931 1.00 92.31 232 ASN A N 1
ATOM 1781 C CA . ASN A 1 232 ? -16.714 -6.594 -11.601 1.00 92.31 232 ASN A CA 1
ATOM 1782 C C . ASN A 1 232 ? -16.279 -8.050 -11.353 1.00 92.31 232 ASN A C 1
ATOM 1784 O O . ASN A 1 232 ? -16.968 -8.788 -10.651 1.00 92.31 232 ASN A O 1
ATOM 1788 N N . ALA A 1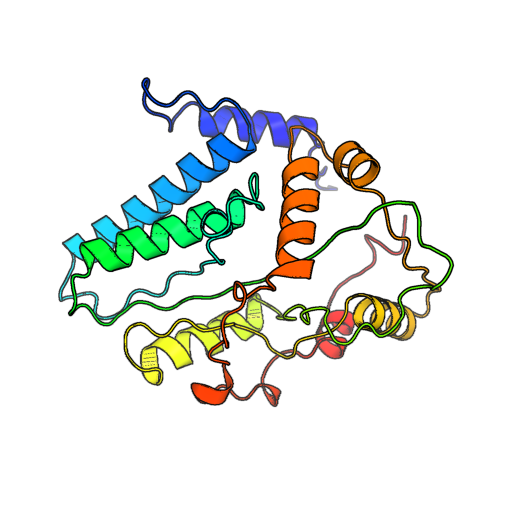 233 ? -15.122 -8.452 -11.891 1.00 92.94 233 ALA A N 1
ATOM 1789 C CA . ALA A 1 233 ? -14.483 -9.736 -11.613 1.00 92.94 233 ALA A CA 1
ATOM 1790 C C . ALA A 1 233 ? -13.676 -9.744 -10.295 1.00 92.94 233 ALA A C 1
ATOM 1792 O O . ALA A 1 233 ? -13.216 -10.801 -9.858 1.00 92.94 233 ALA A O 1
ATOM 1793 N N . LEU A 1 234 ? -13.485 -8.585 -9.651 1.00 90.88 234 LEU A N 1
ATOM 1794 C CA . LEU A 1 234 ? -12.786 -8.472 -8.370 1.00 90.88 234 LEU A CA 1
ATOM 1795 C C . LEU A 1 234 ? -13.748 -8.652 -7.189 1.00 90.88 234 LEU A C 1
ATOM 1797 O O . LEU A 1 234 ? -14.957 -8.467 -7.292 1.00 90.88 234 LEU A O 1
ATOM 1801 N N . THR A 1 235 ? -13.203 -8.982 -6.016 1.00 88.81 235 THR A N 1
ATOM 1802 C CA . THR A 1 235 ? -14.011 -9.049 -4.791 1.00 88.81 235 THR A CA 1
ATOM 1803 C C . THR A 1 235 ? -14.464 -7.646 -4.377 1.00 88.81 235 THR A C 1
ATOM 1805 O O . THR A 1 235 ? -13.640 -6.815 -3.980 1.00 88.81 235 THR A O 1
ATOM 1808 N N . ASP A 1 236 ? -15.773 -7.401 -4.428 1.00 90.12 236 ASP A N 1
ATOM 1809 C CA . ASP A 1 236 ? -16.387 -6.190 -3.886 1.00 90.12 236 ASP A CA 1
ATOM 1810 C C . ASP A 1 236 ? -16.368 -6.175 -2.343 1.00 90.12 236 ASP A C 1
ATOM 1812 O O . ASP A 1 236 ? -16.174 -7.197 -1.678 1.00 90.12 236 ASP A O 1
ATOM 1816 N N . VAL A 1 237 ? -16.597 -4.999 -1.756 1.00 89.50 237 VAL A N 1
ATOM 1817 C CA . VAL A 1 237 ? -16.517 -4.784 -0.302 1.00 89.50 237 VAL A CA 1
ATOM 1818 C C . VAL A 1 237 ? -17.562 -5.591 0.485 1.00 89.50 237 VAL A C 1
ATOM 1820 O O . VAL A 1 237 ? -17.252 -6.103 1.560 1.00 89.50 237 VAL A O 1
ATOM 1823 N N . ALA A 1 238 ? -18.785 -5.751 -0.027 1.00 92.38 238 ALA A N 1
ATOM 1824 C CA . ALA A 1 238 ? -19.829 -6.530 0.637 1.00 92.38 238 ALA A CA 1
ATOM 1825 C C . ALA A 1 238 ? -19.546 -8.038 0.558 1.00 92.38 238 ALA A C 1
ATOM 1827 O O . ALA A 1 238 ? -19.762 -8.751 1.540 1.00 92.38 238 ALA A O 1
ATOM 1828 N N . SER A 1 239 ? -19.037 -8.528 -0.576 1.00 91.88 239 SER A N 1
ATOM 1829 C CA . SER A 1 239 ? -18.601 -9.924 -0.722 1.00 91.88 239 SER A CA 1
ATOM 1830 C C . SER A 1 239 ? -17.385 -10.238 0.151 1.00 91.88 239 SER A C 1
ATOM 1832 O O . SER A 1 239 ? -17.380 -11.266 0.827 1.00 91.88 239 SER A O 1
ATOM 1834 N N . TYR A 1 240 ? -16.413 -9.322 0.240 1.00 91.56 240 TYR A N 1
ATOM 1835 C CA . TYR A 1 240 ? -15.304 -9.422 1.193 1.00 91.56 240 TYR A CA 1
ATOM 1836 C C . TYR A 1 240 ? -15.820 -9.536 2.636 1.00 91.56 240 TYR A C 1
ATOM 1838 O O . TYR A 1 240 ? -15.505 -10.513 3.317 1.00 91.56 240 TYR A O 1
ATOM 1846 N N . ILE A 1 241 ? -16.687 -8.615 3.079 1.00 90.62 241 ILE A N 1
ATOM 1847 C CA . ILE A 1 241 ? -17.253 -8.627 4.441 1.00 90.62 241 ILE A CA 1
ATOM 1848 C C . ILE A 1 241 ? -18.001 -9.934 4.747 1.00 90.62 241 ILE A C 1
ATOM 1850 O O . ILE A 1 241 ? -17.901 -10.430 5.866 1.00 90.62 241 ILE A O 1
ATOM 1854 N N . LYS A 1 242 ? -18.720 -10.520 3.781 1.00 93.69 242 LYS A N 1
ATOM 1855 C CA . LYS A 1 242 ? -19.407 -11.817 3.952 1.00 93.69 242 LYS A CA 1
ATOM 1856 C C . LYS A 1 242 ? -18.454 -13.019 4.012 1.00 93.69 242 LYS A C 1
ATOM 1858 O O . LYS A 1 242 ? -18.830 -14.046 4.563 1.00 93.69 242 LYS A O 1
ATOM 1863 N N . SER A 1 243 ? -17.263 -12.913 3.418 1.00 90.69 243 SER A N 1
ATOM 1864 C CA . SER A 1 243 ? -16.292 -14.015 3.307 1.00 90.69 243 SER A CA 1
ATOM 1865 C C . SER A 1 243 ? -15.351 -14.165 4.511 1.00 90.69 243 SER A C 1
ATOM 1867 O O . SER A 1 243 ? -14.743 -15.219 4.686 1.00 90.69 243 SER A O 1
ATOM 1869 N N . VAL A 1 244 ? -15.216 -13.117 5.328 1.00 87.25 244 VAL A N 1
ATOM 1870 C CA . VAL A 1 244 ? -14.296 -13.065 6.474 1.00 87.25 244 VAL A CA 1
ATOM 1871 C C . VAL A 1 244 ? -14.982 -13.560 7.749 1.00 87.25 244 VAL A C 1
ATOM 1873 O O . VAL A 1 244 ? -16.113 -13.175 8.040 1.00 87.25 244 VAL A O 1
ATOM 1876 N N . ASP A 1 245 ? -14.273 -14.360 8.550 1.00 87.75 245 ASP A N 1
ATOM 1877 C CA . ASP A 1 245 ? -14.700 -14.681 9.914 1.00 87.75 245 ASP A CA 1
ATOM 1878 C C . ASP A 1 245 ? -14.441 -13.499 10.866 1.00 87.75 245 ASP A C 1
ATOM 1880 O O . ASP A 1 245 ? -13.299 -13.179 11.210 1.00 87.75 245 ASP A O 1
ATOM 1884 N N . TRP A 1 246 ? -15.522 -12.871 11.329 1.00 85.75 246 TRP A N 1
ATOM 1885 C CA . TRP A 1 246 ? -15.487 -11.766 12.288 1.00 85.75 246 TRP A CA 1
ATOM 1886 C C . TRP A 1 246 ? -15.577 -12.216 13.754 1.00 85.75 246 TRP A C 1
ATOM 1888 O O . TRP A 1 246 ? -15.631 -11.359 14.637 1.00 85.75 246 TRP A O 1
ATOM 1898 N N . SER A 1 247 ? -15.547 -13.523 14.053 1.00 83.69 247 SER A N 1
ATOM 1899 C CA . SER A 1 247 ? -15.635 -14.070 15.420 1.00 83.69 247 SER A CA 1
ATOM 1900 C C . SER A 1 247 ? -14.679 -13.389 16.408 1.00 83.69 247 SER A C 1
ATOM 1902 O O . SER A 1 247 ? -15.073 -13.029 17.513 1.00 83.69 247 SER A O 1
ATOM 1904 N N . SER A 1 248 ? -13.439 -13.114 15.986 1.00 80.31 248 SER A N 1
ATOM 1905 C CA . SER A 1 248 ? -12.404 -12.462 16.808 1.00 80.31 248 SER A CA 1
ATOM 1906 C C . SER A 1 248 ? -12.612 -10.957 17.071 1.00 80.31 248 SER A C 1
ATOM 1908 O O . SER A 1 248 ? -11.809 -10.338 17.780 1.00 80.31 248 SER A O 1
ATOM 1910 N N . VAL A 1 249 ? -13.677 -10.377 16.511 1.00 77.62 249 VAL A N 1
ATOM 1911 C CA . VAL A 1 249 ? -14.166 -9.008 16.749 1.00 77.62 249 VAL A CA 1
ATOM 1912 C C . VAL A 1 249 ? -15.521 -9.038 17.462 1.00 77.62 249 VAL A C 1
ATOM 1914 O O . VAL A 1 249 ? -15.725 -8.263 18.388 1.00 77.62 249 VAL A O 1
ATOM 1917 N N . LEU A 1 250 ? -16.424 -9.936 17.051 1.00 78.69 250 LEU A N 1
ATOM 1918 C CA . LEU A 1 250 ? -17.800 -10.028 17.554 1.00 78.69 250 LEU A CA 1
ATOM 1919 C C . LEU A 1 250 ? -17.924 -10.743 18.911 1.00 78.69 250 LEU A C 1
ATOM 1921 O O . LEU A 1 250 ? -18.834 -10.431 19.672 1.00 78.69 250 LEU A O 1
ATOM 1925 N N . ASN A 1 251 ? -17.019 -11.678 19.219 1.00 78.00 251 ASN A N 1
ATOM 1926 C CA . ASN A 1 251 ? -17.056 -12.507 20.429 1.00 78.00 251 ASN A CA 1
ATOM 1927 C C . ASN A 1 251 ? -15.984 -12.061 21.447 1.00 78.00 251 ASN A C 1
ATOM 1929 O O . ASN A 1 251 ? -15.182 -12.882 21.900 1.00 78.00 251 ASN A O 1
ATOM 1933 N N . ARG A 1 252 ? -15.924 -10.756 21.741 1.00 57.28 252 ARG A N 1
ATOM 1934 C CA . ARG A 1 252 ? -15.036 -10.151 22.752 1.00 57.28 252 ARG A CA 1
ATOM 1935 C C . ARG A 1 252 ? -15.817 -9.655 23.963 1.00 57.28 252 ARG A C 1
ATOM 1937 O O . ARG A 1 252 ? -16.948 -9.173 23.750 1.00 57.28 252 ARG A O 1
#

Foldseek 3Di:
DDDDDDDPVVVVVVVVVVLVVPDDPVCDDPFPLSSVLVRLLVVLLVVLVVLLVPPPVRQADEAEAFDQLVVDVVQDLLRRRNSSVVSLVSNPVSCDPDRFHYEYEFADDDDDDDDDDPPDPPPPPVQFAFGADADCVFQVVLQVCLSRPFDTGPAYAYRHLDTHDVVVLVVLLCVLVVHDDDDDHDHLVVQCVVDPGCPSVNRHSNRVQCRNQNRRRVDDHDYSVVSVRDSVSGQDSNNVSVVDDCCVPPVD

InterPro domains:
  IPR036291 NAD(P)-binding domain superfamily [SSF51735] (37-216)